Protein AF-A0A847LRR2-F1 (afdb_monomer)

Foldseek 3Di:
DDDDDDDDPDPDPPPPDDPDDPDDDDPDDQDDQFDLSNWDFDQVQLQCCLPPVDHTDTDPGGDDDDPDDDDPPHDDPVRSVVSDDAADQDPFDDLQNDEAQDWDATRHPPRGGIDGHDFYEPEAAEAEDDPDDDDDDGGDYPPNHDDDDDPCQAQPNDEAPDADPNHHHDPPRYAQQPPDDAQCNDDAPDWDAHRNDIHHHDHD

Radius of gyration: 39.05 Å; Cα contacts (8 Å, |Δi|>4): 286; chains: 1; bounding box: 90×27×111 Å

Mean predicted aligned error: 11.49 Å

pLDDT: mean 87.07, std 17.4, range [31.19, 98.44]

Structure (mmCIF, N/CA/C/O backbone):
data_AF-A0A847LRR2-F1
#
_entry.id   AF-A0A847LRR2-F1
#
loop_
_atom_site.group_PDB
_atom_site.id
_atom_site.type_symbol
_atom_site.label_atom_id
_atom_site.label_alt_id
_atom_site.label_comp_id
_atom_site.label_asym_id
_atom_site.label_entity_id
_atom_site.label_seq_id
_atom_site.pdbx_PDB_ins_code
_atom_site.Cartn_x
_atom_site.Cartn_y
_atom_site.Cartn_z
_atom_site.occupancy
_atom_site.B_iso_or_equiv
_atom_site.auth_seq_id
_atom_site.auth_comp_id
_atom_site.auth_asym_id
_atom_site.auth_atom_id
_atom_site.pdbx_PDB_model_num
ATOM 1 N N . MET A 1 1 ? 47.167 -0.078 47.749 1.00 37.38 1 MET A N 1
ATOM 2 C CA . MET A 1 1 ? 48.292 0.146 46.815 1.00 37.38 1 MET A CA 1
ATOM 3 C C . MET A 1 1 ? 47.972 -0.568 45.508 1.00 37.38 1 MET A C 1
ATOM 5 O O . MET A 1 1 ? 47.903 -1.779 45.555 1.00 37.38 1 MET A O 1
ATOM 9 N N . ARG A 1 2 ? 47.723 0.216 44.436 1.00 38.38 2 ARG A N 1
ATOM 10 C CA . ARG A 1 2 ? 47.983 -0.030 42.988 1.00 38.38 2 ARG A CA 1
ATOM 11 C C . ARG A 1 2 ? 47.498 -1.374 42.373 1.00 38.38 2 ARG A C 1
ATOM 13 O O . ARG A 1 2 ? 47.779 -2.417 42.918 1.00 38.38 2 ARG A O 1
ATOM 20 N N . LEU A 1 3 ? 46.866 -1.475 41.200 1.00 31.19 3 LEU A N 1
ATOM 21 C CA . LEU A 1 3 ? 46.586 -0.554 40.098 1.00 31.19 3 LEU A CA 1
ATOM 22 C C . LEU A 1 3 ? 45.519 -1.193 39.168 1.00 31.19 3 LEU A C 1
ATOM 24 O O . LEU A 1 3 ? 45.386 -2.408 39.101 1.00 31.19 3 LEU A O 1
ATOM 28 N N . ARG A 1 4 ? 44.810 -0.316 38.453 1.00 44.22 4 ARG A N 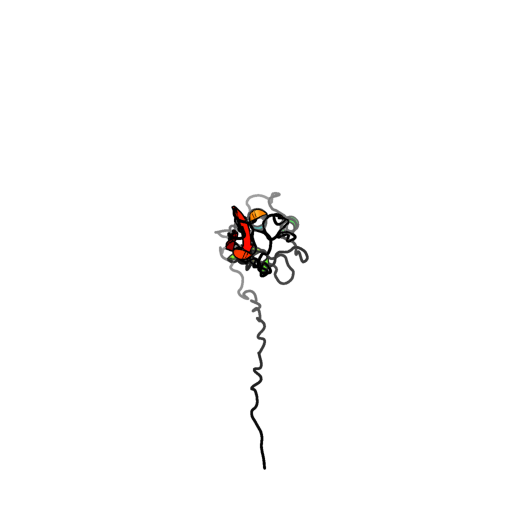1
ATOM 29 C CA . ARG A 1 4 ? 43.863 -0.480 37.330 1.00 44.22 4 ARG A CA 1
ATOM 30 C C . ARG A 1 4 ? 44.327 -1.450 36.222 1.00 44.22 4 ARG A C 1
ATOM 32 O O . ARG A 1 4 ? 45.530 -1.512 36.005 1.00 44.22 4 ARG A O 1
ATOM 39 N N . LEU A 1 5 ? 43.397 -2.052 35.453 1.00 35.97 5 LEU A N 1
ATOM 40 C CA . LEU A 1 5 ? 43.068 -1.712 34.039 1.00 35.97 5 LEU A CA 1
ATOM 41 C C . LEU A 1 5 ? 42.184 -2.808 33.383 1.00 35.97 5 LEU A C 1
ATOM 43 O O . LEU A 1 5 ? 42.668 -3.896 33.089 1.00 35.97 5 LEU A O 1
ATOM 47 N N . SER A 1 6 ? 40.916 -2.520 33.079 1.00 40.16 6 SER A N 1
ATOM 48 C CA . SER A 1 6 ? 40.144 -3.265 32.072 1.00 40.16 6 SER A CA 1
ATOM 49 C C . SER A 1 6 ? 39.721 -2.286 30.976 1.00 40.16 6 SER A C 1
ATOM 51 O O . SER A 1 6 ? 38.936 -1.368 31.196 1.00 40.16 6 SER A O 1
ATOM 53 N N . HIS A 1 7 ? 40.336 -2.431 29.804 1.00 42.94 7 HIS A N 1
ATOM 54 C CA . HIS A 1 7 ? 40.017 -1.669 28.599 1.00 42.94 7 HIS A CA 1
ATOM 55 C C . HIS A 1 7 ? 38.773 -2.270 27.926 1.00 42.94 7 HIS A C 1
ATOM 57 O O . HIS A 1 7 ? 38.771 -3.479 27.686 1.00 42.94 7 HIS A O 1
ATOM 63 N N . PRO A 1 8 ? 37.754 -1.485 27.537 1.00 43.16 8 PRO A N 1
ATOM 64 C CA . PRO A 1 8 ? 36.821 -1.927 26.515 1.00 43.16 8 PRO A CA 1
ATOM 65 C C . PRO A 1 8 ? 37.504 -1.789 25.149 1.00 43.16 8 PRO A C 1
ATOM 67 O O . PRO A 1 8 ? 37.947 -0.709 24.759 1.00 43.16 8 PRO A O 1
ATOM 70 N N . VAL A 1 9 ? 37.619 -2.908 24.436 1.00 40.84 9 VAL A N 1
ATOM 71 C CA . VAL A 1 9 ? 38.073 -2.962 23.044 1.00 40.84 9 VAL A CA 1
ATOM 72 C C . VAL A 1 9 ? 37.076 -2.174 22.192 1.00 40.84 9 VAL A C 1
ATOM 74 O O . VAL A 1 9 ? 35.948 -2.606 21.968 1.00 40.84 9 VAL A O 1
ATOM 77 N N . LEU A 1 10 ? 37.493 -0.987 21.753 1.00 35.09 10 LEU A N 1
ATOM 78 C CA . LEU A 1 10 ? 36.796 -0.170 20.768 1.00 35.09 10 LEU A CA 1
ATOM 79 C C . LEU A 1 10 ? 36.909 -0.878 19.412 1.00 35.09 10 LEU A C 1
ATOM 81 O O . LEU A 1 10 ? 37.958 -0.849 18.771 1.00 35.09 10 LEU A O 1
ATOM 85 N N . ALA A 1 11 ? 35.842 -1.565 19.005 1.00 38.03 11 ALA A N 1
ATOM 86 C CA . ALA A 1 11 ? 35.744 -2.189 17.694 1.00 38.03 11 ALA A CA 1
ATOM 87 C C . ALA A 1 11 ? 35.712 -1.097 16.611 1.00 38.03 11 ALA A C 1
ATOM 89 O O . ALA A 1 11 ? 34.710 -0.408 16.423 1.00 38.03 11 ALA A O 1
ATOM 90 N N . LEU A 1 12 ? 36.838 -0.927 15.919 1.00 33.69 12 LEU A N 1
ATOM 91 C CA . LEU A 1 12 ? 36.972 -0.085 14.736 1.00 33.69 12 LEU A CA 1
ATOM 92 C C . LEU A 1 12 ? 36.180 -0.723 13.584 1.00 33.69 12 LEU A C 1
ATOM 94 O O . LEU A 1 12 ? 36.654 -1.645 12.923 1.00 33.69 12 LEU A O 1
ATOM 98 N N . LEU A 1 13 ? 34.955 -0.243 13.365 1.00 35.78 13 LEU A N 1
ATOM 99 C CA . LEU A 1 13 ? 34.136 -0.588 12.206 1.00 35.78 13 LEU A CA 1
ATOM 100 C C . LEU A 1 13 ? 34.755 0.064 10.959 1.00 35.78 13 LEU A C 1
ATOM 102 O O . LEU A 1 13 ? 34.537 1.243 10.684 1.00 35.78 13 LEU A O 1
ATOM 106 N N . VAL A 1 14 ? 35.566 -0.695 10.221 1.00 38.97 14 VAL A N 1
ATOM 107 C CA . VAL A 1 14 ? 36.086 -0.283 8.912 1.00 38.97 14 VAL A CA 1
ATOM 108 C C . VAL A 1 14 ? 34.916 -0.252 7.930 1.00 38.97 14 VAL A C 1
ATOM 110 O O . VAL A 1 14 ? 34.409 -1.290 7.506 1.00 38.97 14 VAL A O 1
ATOM 113 N N . LEU A 1 15 ? 34.472 0.957 7.590 1.00 36.72 15 LEU A N 1
ATOM 114 C CA . LEU A 1 15 ? 33.490 1.217 6.544 1.00 36.72 15 LEU A CA 1
ATOM 115 C C . LEU A 1 15 ? 34.130 0.917 5.178 1.00 36.72 15 LEU A C 1
ATOM 117 O O . LEU A 1 15 ? 34.705 1.794 4.537 1.00 36.72 15 LEU A O 1
ATOM 121 N N . VAL A 1 16 ? 34.055 -0.340 4.740 1.00 45.84 16 VAL A N 1
ATOM 122 C CA . VAL A 1 16 ? 34.375 -0.729 3.362 1.00 45.84 16 VAL A CA 1
ATOM 123 C C . VAL A 1 16 ? 33.204 -0.287 2.484 1.00 45.84 16 VAL A C 1
ATOM 125 O O . VAL A 1 16 ? 32.216 -1.002 2.332 1.00 45.84 16 VAL A O 1
ATOM 128 N N . GLY A 1 17 ? 33.280 0.931 1.948 1.00 45.25 17 GLY A N 1
ATOM 129 C CA . GLY A 1 17 ? 32.378 1.360 0.880 1.00 45.25 17 GLY A CA 1
ATOM 130 C C . GLY A 1 17 ? 32.574 0.469 -0.356 1.00 45.25 17 GLY A C 1
ATOM 131 O O . GLY A 1 17 ? 33.713 0.083 -0.639 1.00 45.25 17 GLY A O 1
ATOM 132 N N . PRO A 1 18 ? 31.511 0.106 -1.095 1.00 47.38 18 PRO A N 1
ATOM 133 C CA . PRO A 1 18 ? 31.652 -0.710 -2.293 1.00 47.38 18 PRO A CA 1
ATOM 134 C C . PRO A 1 18 ? 32.442 0.075 -3.347 1.00 47.38 18 PRO A C 1
ATOM 136 O O . PRO A 1 18 ? 31.926 1.003 -3.964 1.00 47.38 18 PRO A O 1
ATOM 139 N N . MET A 1 19 ? 33.707 -0.296 -3.561 1.00 47.41 19 MET A N 1
ATOM 140 C CA . MET A 1 19 ? 34.427 0.085 -4.772 1.00 47.41 19 MET A CA 1
ATOM 141 C C . MET A 1 19 ? 33.756 -0.636 -5.938 1.00 47.41 19 MET A C 1
ATOM 143 O O . MET A 1 19 ? 33.996 -1.819 -6.165 1.00 47.41 19 MET A O 1
ATOM 147 N N . THR A 1 20 ? 32.871 0.052 -6.655 1.00 55.84 20 THR A N 1
ATOM 148 C CA . THR A 1 20 ? 32.363 -0.432 -7.940 1.00 55.84 20 THR A CA 1
ATOM 149 C C . THR A 1 20 ? 33.549 -0.575 -8.894 1.00 55.84 20 THR A C 1
ATOM 151 O O . THR A 1 20 ? 34.198 0.433 -9.186 1.00 55.84 20 THR A O 1
ATOM 154 N N . PRO A 1 21 ? 33.872 -1.786 -9.380 1.00 55.25 21 PRO A N 1
ATOM 155 C CA . PRO A 1 21 ? 34.909 -1.940 -10.384 1.00 55.25 21 PRO A CA 1
ATOM 156 C C . PRO A 1 21 ? 34.483 -1.192 -11.650 1.00 55.25 21 PRO A C 1
ATOM 158 O O . PRO A 1 21 ? 33.434 -1.465 -12.233 1.00 55.25 21 PRO A O 1
ATOM 161 N N . CYS A 1 22 ? 35.304 -0.231 -12.072 1.00 51.41 22 CYS A N 1
ATOM 162 C CA . CYS A 1 22 ? 35.238 0.312 -13.419 1.00 51.41 22 CYS A CA 1
ATOM 163 C C . CYS A 1 22 ? 35.732 -0.789 -14.364 1.00 51.41 22 CYS A C 1
ATOM 165 O O . CYS A 1 22 ? 36.931 -1.058 -14.435 1.00 51.41 22 CYS A O 1
ATOM 167 N N . PHE A 1 23 ? 34.818 -1.479 -15.044 1.00 57.19 23 PHE A N 1
ATOM 168 C CA . PHE A 1 23 ? 35.199 -2.362 -16.139 1.00 57.19 23 PHE A CA 1
ATOM 169 C C . PHE A 1 23 ? 35.570 -1.487 -17.334 1.00 57.19 23 PHE A C 1
ATOM 171 O O . PHE A 1 23 ? 34.700 -0.945 -18.014 1.00 57.19 23 PHE A O 1
ATOM 178 N N . ALA A 1 24 ? 36.872 -1.330 -17.571 1.00 61.31 24 ALA A N 1
ATOM 179 C CA . ALA A 1 24 ? 37.352 -0.819 -18.844 1.00 61.31 24 ALA A CA 1
ATOM 180 C C . ALA A 1 24 ? 36.866 -1.750 -19.968 1.00 61.31 24 ALA A C 1
ATOM 182 O O . ALA A 1 24 ? 36.836 -2.973 -19.804 1.00 61.31 24 ALA A O 1
ATOM 183 N N . GLY A 1 25 ? 36.462 -1.167 -21.099 1.00 72.69 25 GLY A N 1
ATOM 184 C CA . GLY A 1 25 ? 36.135 -1.941 -22.294 1.00 72.69 25 GLY A CA 1
ATOM 185 C C . GLY A 1 25 ? 37.325 -2.794 -22.744 1.00 72.69 25 GLY A C 1
ATOM 186 O O . GLY A 1 25 ? 38.474 -2.503 -22.410 1.00 72.69 25 GLY A O 1
ATOM 187 N N . SER A 1 26 ? 37.047 -3.856 -23.502 1.00 79.88 26 SER A N 1
ATOM 188 C CA . SER A 1 26 ? 38.106 -4.668 -24.104 1.00 79.88 26 SER A CA 1
ATOM 189 C C . SER A 1 26 ? 39.034 -3.792 -24.955 1.00 79.88 26 SER A C 1
ATOM 191 O O . SER A 1 26 ? 38.558 -2.962 -25.728 1.00 79.88 26 SER A O 1
ATOM 193 N N . LEU A 1 27 ? 40.347 -3.987 -24.803 1.00 82.69 27 LEU A N 1
ATOM 194 C CA . LEU A 1 27 ? 41.365 -3.389 -25.674 1.00 82.69 27 LEU A CA 1
ATOM 195 C C . LEU A 1 27 ? 41.600 -4.219 -26.945 1.00 82.69 27 LEU A C 1
ATOM 197 O O . LEU A 1 27 ? 42.390 -3.817 -27.796 1.00 82.69 27 LEU A O 1
ATOM 201 N N . GLU A 1 28 ? 40.940 -5.375 -27.068 1.00 84.69 28 GLU A N 1
ATOM 202 C CA . GLU A 1 28 ? 41.039 -6.210 -28.259 1.00 84.69 28 GLU A CA 1
ATOM 203 C C . GLU A 1 28 ? 40.447 -5.488 -29.467 1.00 84.69 28 GLU A C 1
ATOM 205 O O . GLU A 1 28 ? 39.421 -4.804 -29.377 1.00 84.69 28 GLU A O 1
ATOM 210 N N . ALA A 1 29 ? 41.088 -5.672 -30.622 1.00 80.69 29 ALA A N 1
ATOM 211 C CA . ALA A 1 29 ? 40.566 -5.150 -31.873 1.00 80.69 29 ALA A CA 1
ATOM 212 C C . ALA A 1 29 ? 39.154 -5.718 -32.121 1.00 80.69 29 ALA A C 1
ATOM 214 O O . ALA A 1 29 ? 38.929 -6.919 -31.927 1.00 80.69 29 ALA A O 1
ATOM 215 N N . PRO A 1 30 ? 38.192 -4.893 -32.576 1.00 80.06 30 PRO A N 1
ATOM 216 C CA . PRO A 1 30 ? 36.881 -5.390 -32.958 1.00 80.06 30 PRO A CA 1
ATOM 217 C C . PRO A 1 30 ? 37.004 -6.498 -34.005 1.00 80.06 30 PRO A C 1
ATOM 219 O O . PRO A 1 30 ? 37.885 -6.470 -34.866 1.00 80.06 30 PRO A O 1
ATOM 222 N N . ALA A 1 31 ? 36.090 -7.466 -33.960 1.00 83.88 31 ALA A N 1
ATOM 223 C CA . ALA A 1 31 ? 36.059 -8.509 -34.971 1.00 83.88 31 ALA A CA 1
ATOM 224 C C . ALA A 1 31 ? 35.896 -7.910 -36.379 1.00 83.88 31 ALA A C 1
ATOM 226 O O . ALA A 1 31 ? 35.233 -6.886 -36.566 1.00 83.88 31 ALA A O 1
ATOM 227 N N . GLY A 1 32 ? 36.474 -8.573 -37.383 1.00 83.62 32 GLY A N 1
ATOM 228 C CA . GLY A 1 32 ? 36.386 -8.123 -38.772 1.00 83.62 32 GLY A CA 1
ATOM 229 C C . GLY A 1 32 ? 34.934 -7.951 -39.258 1.00 83.62 32 GLY A C 1
ATOM 230 O O . GLY A 1 32 ? 34.013 -8.563 -38.705 1.00 83.62 32 GLY A O 1
ATOM 231 N N . PRO A 1 33 ? 34.699 -7.151 -40.311 1.00 77.94 33 PRO A N 1
ATOM 232 C CA . PRO A 1 33 ? 33.356 -6.769 -40.774 1.00 77.94 33 PRO A CA 1
ATOM 233 C C . PRO A 1 33 ? 32.485 -7.949 -41.240 1.00 77.94 33 PRO A C 1
ATOM 235 O O . PRO A 1 33 ? 31.256 -7.864 -41.249 1.00 77.94 33 PRO A O 1
ATOM 238 N N . THR A 1 34 ? 33.102 -9.076 -41.594 1.00 82.06 34 THR A N 1
ATOM 239 C CA . THR A 1 34 ? 32.412 -10.308 -41.999 1.00 82.06 34 THR A CA 1
ATOM 240 C C . THR A 1 34 ? 31.979 -11.179 -40.818 1.00 82.06 34 THR A C 1
ATOM 242 O O . THR A 1 34 ? 31.150 -12.069 -40.991 1.00 82.06 34 THR A O 1
ATOM 245 N N . SER A 1 35 ? 32.491 -10.919 -39.612 1.00 84.50 35 SER A N 1
ATOM 246 C CA . SER A 1 35 ? 32.156 -11.698 -38.421 1.00 84.50 35 SER A CA 1
ATOM 247 C C . SER A 1 35 ? 30.768 -11.330 -37.878 1.00 84.50 35 SER A C 1
ATOM 249 O O . SER A 1 35 ? 30.453 -10.142 -37.774 1.00 84.50 35 SER A O 1
ATOM 251 N N . PRO A 1 36 ? 29.939 -12.295 -37.440 1.00 83.00 36 PRO A N 1
ATOM 252 C CA . PRO A 1 36 ? 28.730 -12.010 -36.662 1.00 83.00 36 PRO A CA 1
ATOM 253 C C . PRO A 1 36 ? 29.033 -11.340 -35.313 1.00 83.00 36 PRO A C 1
ATOM 255 O O . PRO A 1 36 ? 28.195 -10.636 -34.761 1.00 83.00 36 PRO A O 1
ATOM 258 N N . THR A 1 37 ? 30.245 -11.507 -34.774 1.00 83.44 37 THR A N 1
ATOM 259 C CA . THR A 1 37 ? 30.636 -10.896 -33.492 1.00 83.44 37 THR A CA 1
ATOM 260 C C . THR A 1 37 ? 30.896 -9.392 -33.587 1.00 83.44 37 THR A C 1
ATOM 262 O O . THR A 1 37 ? 30.873 -8.720 -32.560 1.00 83.44 37 THR A O 1
ATOM 265 N N . SER A 1 38 ? 31.060 -8.838 -34.795 1.00 84.94 38 SER A N 1
ATOM 266 C CA . SER A 1 38 ? 31.086 -7.385 -35.028 1.00 84.94 38 SER A CA 1
ATOM 267 C C . SER A 1 38 ? 29.692 -6.794 -35.268 1.00 84.94 38 SER A C 1
ATOM 269 O O . SER A 1 38 ? 29.554 -5.642 -35.677 1.00 84.94 38 SER A O 1
ATOM 271 N N . ALA A 1 39 ? 28.631 -7.577 -35.051 1.00 87.88 39 ALA A N 1
ATOM 272 C CA . ALA A 1 39 ? 27.263 -7.098 -35.136 1.00 87.88 39 ALA A CA 1
ATOM 273 C C . ALA A 1 39 ? 26.879 -6.242 -33.918 1.00 87.88 39 ALA A C 1
ATOM 275 O O . ALA A 1 39 ? 27.066 -6.629 -32.757 1.00 87.88 39 ALA A O 1
ATOM 276 N N . MET A 1 40 ? 26.253 -5.102 -34.200 1.00 87.56 40 MET A N 1
ATOM 277 C CA . MET A 1 40 ? 25.641 -4.211 -33.217 1.00 87.56 40 MET A CA 1
ATOM 278 C C . MET A 1 40 ? 24.120 -4.206 -33.386 1.00 87.56 40 MET A C 1
ATOM 280 O O . MET A 1 40 ? 23.609 -4.589 -34.440 1.00 87.56 40 MET A O 1
ATOM 284 N N . PHE A 1 41 ? 23.410 -3.792 -32.336 1.00 91.19 41 PHE A N 1
ATOM 285 C CA . PHE A 1 41 ? 21.990 -3.461 -32.440 1.00 91.19 41 PHE A CA 1
ATOM 286 C C . PHE A 1 41 ? 21.805 -2.188 -33.270 1.00 91.19 41 PHE A C 1
ATOM 288 O O . PHE A 1 41 ? 22.703 -1.343 -33.332 1.00 91.19 41 PHE A O 1
ATOM 295 N N . ARG A 1 42 ? 20.650 -2.067 -33.918 1.00 90.75 42 ARG A N 1
ATOM 296 C CA . ARG A 1 42 ? 20.241 -0.895 -34.695 1.00 90.75 42 ARG A CA 1
ATOM 297 C C . ARG A 1 42 ? 19.573 0.137 -33.789 1.00 90.75 42 ARG A C 1
ATOM 299 O O . ARG A 1 42 ? 19.186 -0.162 -32.666 1.00 90.75 42 ARG A O 1
ATOM 306 N N . LEU A 1 43 ? 19.405 1.354 -34.300 1.00 91.94 43 LEU A N 1
ATOM 307 C CA . LEU A 1 43 ? 18.651 2.397 -33.600 1.00 91.94 43 LEU A CA 1
ATOM 308 C C . LEU A 1 43 ? 17.190 1.989 -33.358 1.00 91.94 43 LEU A C 1
ATOM 310 O O . LEU A 1 43 ? 16.670 2.225 -32.273 1.00 91.94 43 LEU A O 1
ATOM 314 N N . GLU A 1 44 ? 16.581 1.279 -34.309 1.00 91.19 44 GLU A N 1
ATOM 315 C CA . GLU A 1 44 ? 15.237 0.710 -34.145 1.00 91.19 44 GLU A CA 1
ATOM 316 C C . GLU A 1 44 ? 15.141 -0.247 -32.966 1.00 91.19 44 GLU A C 1
ATOM 318 O O . GLU A 1 44 ? 14.260 -0.113 -32.131 1.00 91.19 44 GLU A O 1
ATOM 323 N N . ASP A 1 45 ? 16.105 -1.165 -32.853 1.00 93.56 45 ASP A N 1
ATOM 324 C CA . ASP A 1 45 ? 16.150 -2.137 -31.764 1.00 93.56 45 ASP A CA 1
ATOM 325 C C . ASP A 1 45 ? 16.176 -1.436 -30.394 1.00 93.56 45 ASP A C 1
ATOM 327 O O . ASP A 1 45 ? 15.597 -1.922 -29.422 1.00 93.56 45 ASP A O 1
ATOM 331 N N . LEU A 1 46 ? 16.868 -0.293 -30.302 1.00 94.12 46 LEU A N 1
ATOM 332 C CA . LEU A 1 46 ? 16.931 0.515 -29.084 1.00 94.12 46 LEU A CA 1
ATOM 333 C C . LEU A 1 46 ? 15.614 1.250 -28.827 1.00 94.12 46 LEU A C 1
ATOM 335 O O . LEU A 1 46 ? 15.146 1.270 -27.688 1.00 94.12 46 LEU A O 1
ATOM 339 N N . TYR A 1 47 ? 15.017 1.832 -29.866 1.00 94.44 47 TYR A N 1
ATOM 340 C CA . TYR A 1 47 ? 13.721 2.494 -29.773 1.00 94.44 47 TYR A CA 1
ATOM 341 C C . TYR A 1 47 ? 12.629 1.510 -29.329 1.00 94.44 47 TYR A C 1
ATOM 343 O O . TYR A 1 47 ? 11.948 1.747 -28.329 1.00 94.44 47 TYR A O 1
ATOM 351 N N . ASP A 1 48 ? 12.532 0.355 -29.985 1.00 94.88 48 ASP A N 1
ATOM 352 C CA . ASP A 1 48 ? 11.584 -0.709 -29.660 1.00 94.88 48 ASP A CA 1
ATOM 353 C C . ASP A 1 48 ? 11.784 -1.237 -28.244 1.00 94.88 48 ASP A C 1
ATOM 355 O O . ASP A 1 48 ? 10.810 -1.466 -27.517 1.00 94.88 48 ASP A O 1
ATOM 359 N N . ARG A 1 49 ? 13.041 -1.372 -27.807 1.00 95.56 49 ARG A N 1
ATOM 360 C CA . ARG A 1 49 ? 13.356 -1.763 -26.434 1.00 95.56 49 ARG A CA 1
ATOM 361 C C . ARG A 1 49 ? 12.836 -0.754 -25.414 1.00 95.56 49 ARG A C 1
ATOM 363 O O . ARG A 1 49 ? 12.360 -1.176 -24.363 1.00 95.56 49 ARG A O 1
ATOM 370 N N . LEU A 1 50 ? 12.919 0.544 -25.698 1.00 95.31 50 LEU A N 1
ATOM 371 C CA . LEU A 1 50 ? 12.447 1.601 -24.797 1.00 95.31 50 LEU A CA 1
ATOM 372 C C . LEU A 1 50 ? 10.920 1.747 -24.803 1.00 95.31 50 LEU A C 1
ATOM 374 O O . LEU A 1 50 ? 10.337 2.015 -23.756 1.00 95.31 50 LEU A O 1
ATOM 378 N N . VAL A 1 51 ? 10.269 1.561 -25.953 1.00 94.62 51 VAL A N 1
ATOM 379 C CA . VAL A 1 51 ? 8.820 1.781 -26.102 1.00 94.62 51 VAL A CA 1
ATOM 380 C C . VAL A 1 51 ? 8.000 0.543 -25.748 1.00 94.62 51 VAL A C 1
ATOM 382 O O . VAL A 1 51 ? 6.966 0.657 -25.093 1.00 94.62 51 VAL A O 1
ATOM 385 N N . THR A 1 52 ? 8.439 -0.640 -26.176 1.00 95.00 52 THR A N 1
ATOM 386 C CA . THR A 1 52 ? 7.662 -1.888 -26.057 1.00 95.00 52 THR A CA 1
ATOM 387 C C . THR A 1 52 ? 8.355 -2.958 -25.220 1.00 95.00 52 THR A C 1
ATOM 389 O O . THR A 1 52 ? 7.746 -3.971 -24.882 1.00 95.00 52 THR A O 1
ATOM 392 N N . GLY A 1 53 ? 9.633 -2.765 -24.883 1.00 93.75 53 GLY A N 1
ATOM 393 C CA . GLY A 1 53 ? 10.442 -3.781 -24.213 1.00 93.75 53 GLY A CA 1
ATOM 394 C C . GLY A 1 53 ? 10.959 -4.879 -25.146 1.00 93.75 53 GLY A C 1
ATOM 395 O O . GLY A 1 53 ? 11.684 -5.762 -24.678 1.00 93.75 53 GLY A O 1
ATOM 396 N N . THR A 1 54 ? 10.643 -4.830 -26.445 1.00 95.75 54 THR A N 1
ATOM 397 C CA . THR A 1 54 ? 11.085 -5.828 -27.428 1.00 95.75 54 THR A CA 1
ATOM 398 C C . THR A 1 54 ? 12.608 -5.886 -27.482 1.00 95.75 54 THR A C 1
ATOM 400 O O . THR A 1 54 ? 13.295 -4.867 -27.521 1.00 95.75 54 THR A O 1
ATOM 403 N N . THR A 1 55 ? 13.161 -7.096 -27.423 1.00 93.31 55 THR A N 1
ATOM 404 C CA . THR A 1 55 ? 14.606 -7.294 -27.550 1.00 93.31 55 THR A CA 1
ATOM 405 C C . THR A 1 55 ? 14.987 -7.228 -29.022 1.00 93.31 55 THR A C 1
ATOM 407 O O . THR A 1 55 ? 14.444 -7.978 -29.832 1.00 93.31 55 THR A O 1
ATOM 410 N N . GLY A 1 56 ? 15.952 -6.374 -29.348 1.00 90.25 56 GLY A N 1
ATOM 411 C CA . GLY A 1 56 ? 16.484 -6.279 -30.698 1.00 90.25 56 GLY A CA 1
ATOM 412 C C . GLY A 1 56 ? 17.212 -7.530 -31.179 1.00 90.25 56 GLY A C 1
ATOM 413 O O . GLY A 1 56 ? 17.596 -8.399 -30.391 1.00 90.25 56 GL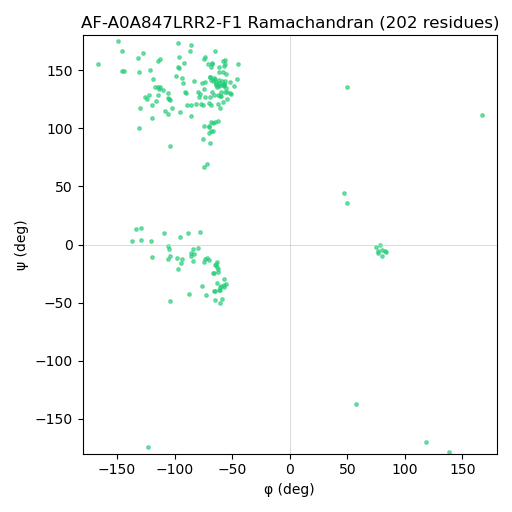Y A O 1
ATOM 414 N N . SER A 1 57 ? 17.473 -7.592 -32.482 1.00 90.94 57 SER A N 1
ATOM 415 C CA . SER A 1 57 ? 18.239 -8.677 -33.103 1.00 90.94 57 SER A CA 1
ATOM 416 C C . SER A 1 57 ? 19.443 -8.147 -33.870 1.00 90.94 57 SER A C 1
ATOM 418 O O . SER A 1 57 ? 19.336 -7.336 -34.786 1.00 90.94 57 SER A O 1
ATOM 420 N N . LYS A 1 58 ? 20.623 -8.663 -33.526 1.00 90.12 58 LYS A N 1
ATOM 421 C CA . LYS A 1 58 ? 21.859 -8.375 -34.258 1.00 90.12 58 LYS A CA 1
ATOM 422 C C . LYS A 1 58 ? 21.847 -9.050 -35.631 1.00 90.12 58 LYS A C 1
ATOM 424 O O . LYS A 1 58 ? 21.223 -10.095 -35.810 1.00 90.12 58 LYS A O 1
ATOM 429 N N . ARG A 1 59 ? 22.605 -8.502 -36.590 1.00 86.50 59 ARG A N 1
ATOM 430 C CA . ARG A 1 59 ? 22.867 -9.212 -37.856 1.00 86.50 59 ARG A CA 1
ATOM 431 C C . ARG A 1 59 ? 23.521 -10.571 -37.573 1.00 86.50 59 ARG A C 1
ATOM 433 O O . ARG A 1 59 ? 24.416 -10.665 -36.737 1.00 86.50 59 ARG A O 1
ATOM 440 N N . SER A 1 60 ? 23.093 -11.602 -38.291 1.00 83.44 60 SER A N 1
ATOM 441 C CA . SER A 1 60 ? 23.604 -12.973 -38.154 1.00 83.44 60 SER A CA 1
ATOM 442 C C . SER A 1 60 ? 24.724 -13.318 -39.145 1.00 83.44 60 SER A C 1
ATOM 444 O O . SER A 1 60 ? 25.431 -14.298 -38.936 1.00 83.44 60 SER A O 1
ATOM 446 N N . GLY A 1 61 ? 24.903 -12.521 -40.206 1.00 82.44 61 GLY A N 1
ATOM 447 C CA . GLY A 1 61 ? 25.897 -12.737 -41.265 1.00 82.44 61 GLY A CA 1
ATOM 448 C C . GLY A 1 61 ? 26.849 -11.557 -41.459 1.00 82.44 61 GLY A C 1
ATOM 449 O O . GLY A 1 61 ? 26.816 -10.591 -40.692 1.00 82.44 61 GLY A O 1
ATOM 450 N N . ALA A 1 62 ? 27.695 -11.638 -42.490 1.00 82.06 62 ALA A N 1
ATOM 451 C CA . ALA A 1 62 ? 28.617 -10.570 -42.874 1.00 82.06 62 ALA A CA 1
ATOM 452 C C . ALA A 1 62 ? 27.883 -9.250 -43.153 1.00 82.06 62 ALA A C 1
ATOM 454 O O . ALA A 1 62 ? 26.699 -9.242 -43.496 1.00 82.06 62 ALA A O 1
ATOM 455 N N . PHE A 1 63 ? 28.589 -8.127 -43.009 1.00 79.88 63 PHE A N 1
ATOM 456 C CA . PHE A 1 63 ? 28.094 -6.862 -43.540 1.00 79.88 63 PHE A CA 1
ATOM 457 C C . PHE A 1 63 ? 27.779 -7.018 -45.036 1.00 79.88 63 PHE A C 1
ATOM 459 O O . PHE A 1 63 ? 28.633 -7.453 -45.806 1.00 79.88 63 PHE A O 1
ATOM 466 N N . ALA A 1 64 ? 26.548 -6.689 -45.420 1.00 77.19 64 ALA A N 1
ATOM 467 C CA . ALA A 1 64 ? 26.097 -6.680 -46.803 1.00 77.19 64 ALA A CA 1
ATOM 468 C C . ALA A 1 64 ? 25.778 -5.238 -47.186 1.00 77.19 64 ALA A C 1
ATOM 470 O O . ALA A 1 64 ? 25.045 -4.558 -46.461 1.00 77.19 64 ALA A O 1
ATOM 471 N N . GLU A 1 65 ? 26.331 -4.775 -48.306 1.00 78.50 65 GLU A N 1
ATOM 472 C CA . GLU A 1 65 ? 25.992 -3.454 -48.822 1.00 78.50 65 GLU A CA 1
ATOM 473 C C . GLU A 1 65 ? 24.503 -3.404 -49.201 1.00 78.50 65 GLU A C 1
ATOM 475 O O . GLU A 1 65 ? 23.985 -4.353 -49.804 1.00 78.50 65 GLU A O 1
ATOM 480 N N . PRO A 1 66 ? 23.783 -2.329 -48.837 1.00 75.94 66 PRO A N 1
ATOM 481 C CA . PRO A 1 66 ? 22.394 -2.166 -49.238 1.00 75.94 66 PRO A CA 1
ATOM 482 C C . PRO A 1 66 ? 22.261 -2.143 -50.767 1.00 75.94 66 PRO A C 1
ATOM 484 O O . PRO A 1 66 ? 22.897 -1.337 -51.437 1.00 75.94 66 PRO A O 1
ATOM 487 N N . ALA A 1 67 ? 21.382 -2.985 -51.318 1.00 82.00 67 ALA A N 1
ATOM 488 C CA . ALA A 1 67 ? 21.074 -2.988 -52.754 1.00 82.00 67 ALA A CA 1
ATOM 489 C C . ALA A 1 67 ? 20.216 -1.784 -53.197 1.00 82.00 67 ALA A C 1
ATOM 491 O O . ALA A 1 67 ? 20.058 -1.542 -54.391 1.00 82.00 67 ALA A O 1
ATOM 492 N N . ASN A 1 68 ? 19.653 -1.043 -52.238 1.00 78.94 68 ASN A N 1
ATOM 493 C CA . ASN A 1 68 ? 18.814 0.128 -52.464 1.00 78.94 68 ASN A CA 1
ATOM 494 C C . ASN A 1 68 ? 19.418 1.353 -51.774 1.00 78.94 68 ASN A C 1
ATOM 496 O O . ASN A 1 68 ? 20.049 1.232 -50.722 1.00 78.94 68 ASN A O 1
ATOM 500 N N . ALA A 1 69 ? 19.166 2.532 -52.346 1.00 76.50 69 ALA A N 1
ATOM 501 C CA . ALA A 1 69 ? 19.487 3.801 -51.704 1.00 76.50 69 ALA A CA 1
ATOM 502 C C . ALA A 1 69 ? 18.791 3.918 -50.327 1.00 76.50 69 ALA A C 1
ATOM 504 O O . ALA A 1 69 ? 17.738 3.303 -50.122 1.00 76.50 69 ALA A O 1
ATOM 505 N N . PRO A 1 70 ? 19.342 4.703 -49.383 1.00 70.31 70 PRO A N 1
ATOM 506 C CA . PRO A 1 70 ? 18.735 4.888 -48.069 1.00 70.31 70 PRO A CA 1
ATOM 507 C C . PRO A 1 70 ? 17.311 5.450 -48.193 1.00 70.31 70 PRO A C 1
ATOM 509 O O . PRO A 1 70 ? 17.111 6.510 -48.783 1.00 70.31 70 PRO A O 1
ATOM 512 N N . GLY A 1 71 ? 16.323 4.747 -47.636 1.00 69.88 71 GLY A N 1
ATOM 513 C CA . GLY A 1 71 ? 14.993 5.307 -47.381 1.00 69.88 71 GLY A CA 1
ATOM 514 C C . GLY A 1 71 ? 14.948 6.042 -46.035 1.00 69.88 71 GLY A C 1
ATOM 515 O O . GLY A 1 71 ? 15.885 5.947 -45.241 1.00 69.88 71 GLY A O 1
ATOM 516 N N . SER A 1 72 ? 13.846 6.743 -45.741 1.00 64.94 72 SER A N 1
ATOM 517 C CA . SER A 1 72 ? 13.565 7.299 -44.403 1.00 64.94 72 SER A CA 1
ATOM 518 C C . SER A 1 72 ? 13.210 6.176 -43.429 1.00 64.94 72 SER A C 1
ATOM 520 O O . SER A 1 72 ? 12.047 5.984 -43.092 1.00 64.94 72 SER A O 1
ATOM 522 N N . THR A 1 73 ? 14.185 5.346 -43.072 1.00 68.94 73 THR A N 1
ATOM 523 C CA . THR A 1 73 ? 13.889 4.023 -42.505 1.00 68.94 73 THR A CA 1
ATOM 524 C C . THR A 1 73 ? 14.127 3.877 -41.012 1.00 68.94 73 THR A C 1
ATOM 526 O O . THR A 1 73 ? 13.854 2.794 -40.517 1.00 68.94 73 THR A O 1
ATOM 529 N N . TRP A 1 74 ? 14.606 4.892 -40.283 1.00 79.00 74 TRP A N 1
ATOM 530 C CA . TRP A 1 74 ? 15.001 4.688 -38.882 1.00 79.00 74 TRP A CA 1
ATOM 531 C C . TRP A 1 74 ? 14.744 5.885 -37.984 1.00 79.00 74 TRP A C 1
ATOM 533 O O . TRP A 1 74 ? 14.872 7.032 -38.418 1.00 79.00 74 TRP A O 1
ATOM 543 N N . HIS A 1 75 ? 14.474 5.583 -36.714 1.00 89.38 75 HIS A N 1
ATOM 544 C CA . HIS A 1 75 ? 14.407 6.588 -35.671 1.00 89.38 75 HIS A CA 1
ATOM 545 C C . HIS A 1 75 ? 15.738 7.317 -35.481 1.00 89.38 75 HIS A C 1
ATOM 547 O O . HIS A 1 75 ? 16.819 6.714 -35.499 1.00 89.38 75 HIS A O 1
ATOM 553 N N . THR A 1 76 ? 15.657 8.631 -35.291 1.00 91.88 76 THR A N 1
ATOM 554 C CA . THR A 1 76 ? 16.828 9.461 -34.998 1.00 91.88 76 THR A CA 1
ATOM 555 C C . THR A 1 76 ? 17.305 9.242 -33.562 1.00 91.88 76 THR A C 1
ATOM 557 O O . THR A 1 76 ? 16.565 8.764 -32.700 1.00 91.88 76 THR A O 1
ATOM 560 N N . ILE A 1 77 ? 18.552 9.622 -33.272 1.00 93.19 77 ILE A N 1
ATOM 561 C CA . ILE A 1 77 ? 19.065 9.597 -31.893 1.00 93.19 77 ILE A CA 1
ATOM 562 C C . ILE A 1 77 ? 18.217 10.500 -30.987 1.00 93.19 77 ILE A C 1
ATOM 564 O O . ILE A 1 77 ? 17.958 10.127 -29.846 1.00 93.19 77 ILE A O 1
ATOM 568 N N . ASP A 1 78 ? 17.732 11.634 -31.497 1.00 94.81 78 ASP A N 1
ATOM 569 C CA . ASP A 1 78 ? 16.867 12.542 -30.739 1.00 94.81 78 ASP A CA 1
ATOM 570 C C . ASP A 1 78 ? 15.521 11.889 -30.396 1.00 94.81 78 ASP A C 1
ATOM 572 O O . ASP A 1 78 ? 15.040 12.008 -29.270 1.00 94.81 78 ASP A O 1
ATOM 576 N N . GLU A 1 79 ? 14.936 11.128 -31.325 1.00 94.44 79 GLU A N 1
ATOM 577 C CA . GLU A 1 79 ? 13.704 10.369 -31.079 1.00 94.44 79 GLU A CA 1
ATOM 578 C C . GLU A 1 79 ? 13.912 9.255 -30.047 1.00 94.44 79 GLU A C 1
ATOM 580 O O . GLU A 1 79 ? 13.067 9.065 -29.171 1.00 94.44 79 GLU A O 1
ATOM 585 N N . ILE A 1 80 ? 15.049 8.556 -30.10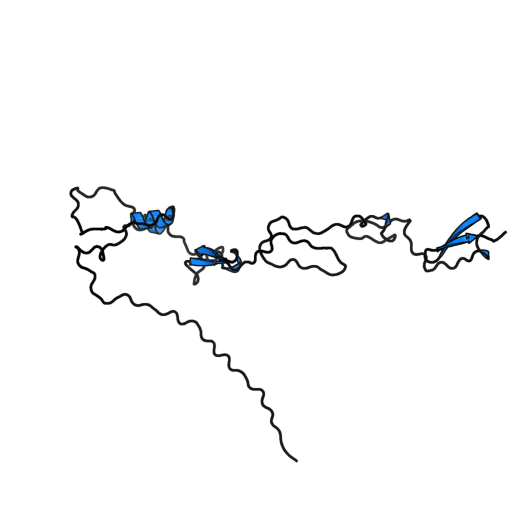1 1.00 95.12 80 ILE A N 1
ATOM 586 C CA . ILE A 1 80 ? 15.420 7.534 -29.111 1.00 95.12 80 ILE A CA 1
ATOM 587 C C . ILE A 1 80 ? 15.619 8.166 -27.734 1.00 95.12 80 ILE A C 1
ATOM 589 O O . ILE A 1 80 ? 15.069 7.682 -26.743 1.00 95.12 80 ILE A O 1
ATOM 593 N N . MET A 1 81 ? 16.370 9.266 -27.657 1.00 95.88 81 MET A N 1
ATOM 594 C CA . MET A 1 81 ? 16.595 9.986 -26.406 1.00 95.88 81 MET A CA 1
ATOM 595 C C . MET A 1 81 ? 15.298 10.555 -25.835 1.00 95.88 81 MET A C 1
ATOM 597 O O . MET A 1 81 ? 15.120 10.538 -24.622 1.00 95.88 81 MET A O 1
ATOM 601 N N . GLY A 1 82 ? 14.356 10.966 -26.685 1.00 96.12 82 GLY A N 1
ATOM 602 C CA . GLY A 1 82 ? 13.015 11.372 -26.270 1.00 96.12 82 GLY A CA 1
AT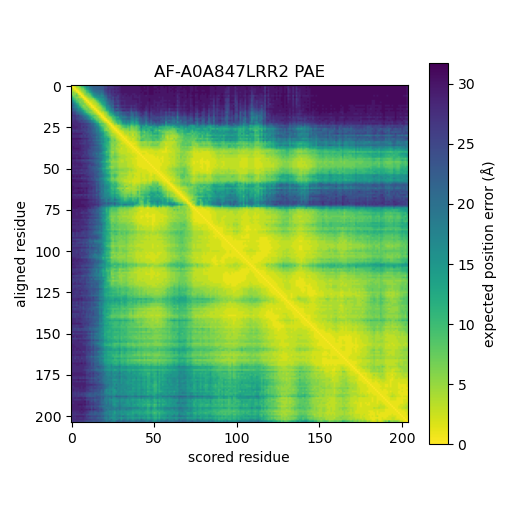OM 603 C C . GLY A 1 82 ? 12.172 10.246 -25.653 1.00 96.12 82 GLY A C 1
ATOM 604 O O . GLY A 1 82 ? 11.183 10.537 -24.981 1.00 96.12 82 GLY A O 1
ATOM 605 N N . LYS A 1 83 ? 12.532 8.970 -25.857 1.00 96.25 83 LYS A N 1
ATOM 606 C CA . LYS A 1 83 ? 11.892 7.810 -25.204 1.00 96.25 83 LYS A CA 1
ATOM 607 C C . LYS A 1 83 ? 12.630 7.316 -23.970 1.00 96.25 83 LYS A C 1
ATOM 609 O O . LYS A 1 83 ? 12.023 6.628 -23.150 1.00 96.25 83 LYS A O 1
ATOM 614 N N . ALA A 1 84 ? 13.917 7.624 -23.836 1.00 94.62 84 ALA A N 1
ATOM 615 C CA . ALA A 1 84 ? 14.663 7.266 -22.644 1.00 94.62 84 ALA A CA 1
ATOM 616 C C . ALA A 1 84 ? 14.022 7.949 -21.423 1.00 94.62 84 ALA A C 1
ATOM 618 O O . ALA A 1 84 ? 13.645 9.121 -21.501 1.00 94.62 84 ALA A O 1
ATOM 619 N N . PRO A 1 85 ? 13.873 7.241 -20.292 1.00 94.25 85 PRO A N 1
ATOM 620 C CA . PRO A 1 85 ? 13.331 7.877 -19.107 1.00 94.25 85 PRO A CA 1
ATOM 621 C C . PRO A 1 85 ? 14.247 9.032 -18.672 1.00 94.25 85 PRO A C 1
ATOM 623 O O . PRO A 1 85 ? 15.460 9.001 -18.899 1.00 94.25 85 PRO A O 1
ATOM 626 N N . ALA A 1 86 ? 13.674 10.030 -18.001 1.00 94.38 86 ALA A N 1
ATOM 627 C CA . ALA A 1 86 ? 14.422 11.116 -17.375 1.00 94.38 86 ALA A CA 1
ATOM 628 C C . ALA A 1 86 ? 14.645 10.836 -15.883 1.00 94.38 86 ALA A C 1
ATOM 630 O O . ALA A 1 86 ? 13.847 10.144 -15.248 1.00 94.38 86 ALA A O 1
ATOM 631 N N . ALA A 1 87 ? 15.721 11.391 -15.321 1.00 95.62 87 ALA A N 1
ATOM 632 C CA . ALA A 1 87 ? 15.931 11.370 -13.879 1.00 95.62 87 ALA A CA 1
ATOM 633 C C . ALA A 1 87 ? 14.803 12.120 -13.158 1.00 95.62 87 ALA A C 1
ATOM 635 O O . ALA A 1 87 ? 14.417 13.212 -13.568 1.00 95.62 87 ALA A O 1
ATOM 636 N N . ASP A 1 88 ? 14.317 11.543 -12.065 1.00 96.88 88 ASP A N 1
ATOM 637 C CA . ASP A 1 88 ? 13.289 12.128 -11.211 1.00 96.88 88 ASP A CA 1
ATOM 638 C C . ASP A 1 88 ? 13.749 12.055 -9.753 1.00 96.88 88 ASP A C 1
ATOM 640 O O . ASP A 1 88 ? 13.699 11.008 -9.104 1.00 96.88 88 ASP A O 1
ATOM 644 N N . SER A 1 89 ? 14.253 13.180 -9.245 1.00 94.75 89 SER A N 1
ATOM 645 C CA . SER A 1 89 ? 14.719 13.317 -7.862 1.00 94.75 89 SER A CA 1
ATOM 646 C C . SER A 1 89 ? 13.600 13.610 -6.865 1.00 94.75 89 SER A C 1
ATOM 648 O O . SER A 1 89 ? 13.866 13.623 -5.665 1.00 94.75 89 SER A O 1
ATOM 650 N N . VAL A 1 90 ? 12.381 13.875 -7.340 1.00 95.19 90 VAL A N 1
ATOM 651 C CA . VAL A 1 90 ? 11.255 14.296 -6.500 1.00 95.19 90 VAL A CA 1
ATOM 652 C C . VAL A 1 90 ? 10.284 13.140 -6.296 1.00 95.19 90 VAL A C 1
ATOM 654 O O . VAL A 1 90 ? 9.928 12.847 -5.160 1.00 95.19 90 VAL A O 1
ATOM 657 N N . ASN A 1 91 ? 9.895 12.459 -7.376 1.00 96.25 91 ASN A N 1
ATOM 658 C CA . ASN A 1 91 ? 8.891 11.390 -7.360 1.00 96.25 91 ASN A CA 1
ATOM 659 C C . ASN A 1 91 ? 9.433 10.041 -7.851 1.00 96.25 91 ASN A C 1
ATOM 661 O O . ASN A 1 91 ? 8.679 9.070 -7.935 1.00 96.25 91 ASN A O 1
ATOM 665 N N . GLY A 1 92 ? 10.726 9.948 -8.175 1.00 96.19 92 GLY A N 1
ATOM 666 C CA . GLY A 1 92 ? 11.336 8.681 -8.558 1.00 96.19 92 GLY A CA 1
ATOM 667 C C . GLY A 1 92 ? 11.231 7.663 -7.423 1.00 96.19 92 GLY A C 1
ATOM 668 O O . GLY A 1 92 ? 11.642 7.948 -6.299 1.00 96.19 92 GLY A O 1
ATOM 669 N N . ALA A 1 93 ? 10.713 6.472 -7.724 1.00 97.38 93 ALA A N 1
ATOM 670 C CA . ALA A 1 93 ? 10.583 5.400 -6.743 1.00 97.38 93 ALA A CA 1
ATOM 671 C C . ALA A 1 93 ? 11.958 4.922 -6.246 1.00 97.38 93 ALA A C 1
ATOM 673 O O . ALA A 1 93 ? 12.888 4.711 -7.033 1.00 97.38 93 ALA A O 1
ATOM 674 N N . GLY A 1 94 ? 12.071 4.708 -4.939 1.00 96.38 94 GLY A N 1
ATOM 675 C CA . GLY A 1 94 ? 13.150 3.970 -4.303 1.00 96.38 94 GLY A CA 1
ATOM 676 C C . GLY A 1 94 ? 12.762 2.508 -4.035 1.00 96.38 94 GLY A C 1
ATOM 677 O O . GLY A 1 94 ? 11.609 2.110 -4.202 1.00 96.38 94 GLY A O 1
ATOM 678 N N . PRO A 1 95 ? 13.707 1.667 -3.573 1.00 97.19 95 PRO A N 1
ATOM 679 C CA . PRO A 1 95 ? 13.406 0.278 -3.224 1.00 97.19 95 PRO A CA 1
ATOM 680 C C . PRO A 1 95 ? 12.271 0.128 -2.202 1.00 97.19 95 PRO A C 1
ATOM 682 O O . PRO A 1 95 ? 11.503 -0.821 -2.289 1.00 97.19 95 PRO A O 1
ATOM 685 N N . ALA A 1 96 ? 12.136 1.058 -1.254 1.00 96.69 96 ALA A N 1
ATOM 686 C CA . ALA A 1 96 ? 11.099 1.009 -0.222 1.00 96.69 96 ALA A CA 1
ATOM 687 C C . ALA A 1 96 ? 9.674 1.273 -0.747 1.00 96.69 96 ALA A C 1
ATOM 689 O O . ALA A 1 96 ? 8.721 0.979 -0.031 1.00 96.69 96 ALA A O 1
ATOM 690 N N . ASP A 1 97 ? 9.532 1.771 -1.978 1.00 97.38 97 ASP A N 1
ATOM 691 C CA . ASP A 1 97 ? 8.237 2.081 -2.602 1.00 97.38 97 ASP A CA 1
ATOM 692 C C . ASP A 1 97 ? 7.707 0.918 -3.457 1.00 97.38 97 ASP A C 1
ATOM 694 O O . ASP A 1 97 ? 6.551 0.902 -3.877 1.00 97.38 97 ASP A O 1
ATOM 698 N N . VAL A 1 98 ? 8.555 -0.077 -3.730 1.00 98.25 98 VAL A N 1
ATOM 699 C CA . VAL A 1 98 ? 8.252 -1.206 -4.614 1.00 98.25 98 VAL A CA 1
ATOM 700 C C . VAL A 1 98 ? 8.297 -2.503 -3.814 1.00 98.25 98 VAL A C 1
ATOM 702 O O . VAL A 1 98 ? 9.216 -2.723 -3.027 1.00 98.25 98 VAL A O 1
ATOM 705 N N . LEU A 1 99 ? 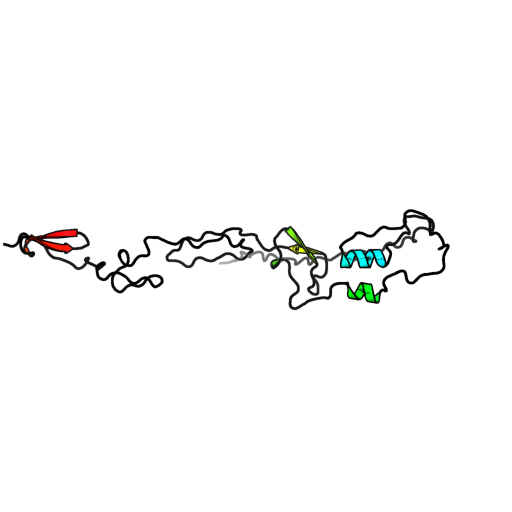7.310 -3.380 -4.020 1.00 98.38 99 LEU A N 1
ATOM 706 C CA . LEU A 1 99 ? 7.202 -4.671 -3.330 1.00 98.38 99 LEU A CA 1
ATOM 707 C C . LEU A 1 99 ? 8.490 -5.501 -3.410 1.00 98.38 99 LEU A C 1
ATOM 709 O O . LEU A 1 99 ? 9.125 -5.591 -4.465 1.00 98.38 99 LEU A O 1
ATOM 713 N N . THR A 1 100 ? 8.839 -6.152 -2.300 1.00 98.19 100 THR A N 1
ATOM 714 C CA . THR A 1 100 ? 10.016 -7.017 -2.198 1.00 98.19 100 THR A CA 1
ATOM 715 C C . THR A 1 100 ? 10.067 -8.037 -3.332 1.00 98.19 100 THR A C 1
ATOM 717 O O . THR A 1 100 ? 9.094 -8.735 -3.618 1.00 98.19 100 THR A O 1
ATOM 720 N N . GLY A 1 101 ? 11.222 -8.119 -3.993 1.00 97.25 101 GLY A N 1
ATOM 721 C CA . GLY A 1 101 ? 11.464 -9.058 -5.092 1.00 97.25 101 GLY A CA 1
ATOM 722 C C . GLY A 1 101 ? 10.898 -8.629 -6.450 1.00 97.25 101 GLY A C 1
ATOM 723 O O . GLY A 1 101 ? 11.168 -9.296 -7.446 1.00 97.25 101 GLY A O 1
ATOM 724 N N . LYS A 1 102 ? 10.157 -7.516 -6.538 1.00 98.19 102 LYS A N 1
ATOM 725 C CA . LYS A 1 102 ? 9.756 -6.931 -7.826 1.00 98.19 102 LYS A CA 1
ATOM 726 C C . LYS A 1 102 ? 10.878 -6.061 -8.386 1.00 98.19 102 LYS A C 1
ATOM 728 O O . LYS A 1 102 ? 11.544 -5.343 -7.646 1.00 98.19 102 LYS A O 1
ATOM 733 N N . THR A 1 103 ? 11.087 -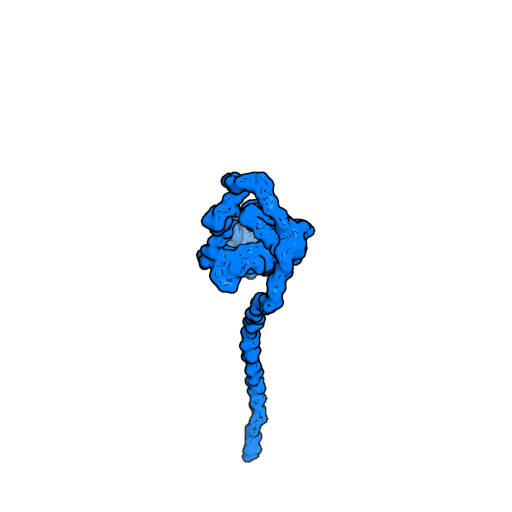6.122 -9.696 1.00 97.81 103 THR A N 1
ATOM 734 C CA . THR A 1 103 ? 12.079 -5.298 -10.397 1.00 97.81 103 THR A CA 1
ATOM 735 C C . THR A 1 103 ? 11.451 -4.021 -10.932 1.00 97.81 103 THR A C 1
ATOM 737 O O . THR A 1 103 ? 10.332 -4.056 -11.442 1.00 97.81 103 THR A O 1
ATOM 740 N N . PHE A 1 104 ? 12.191 -2.919 -10.889 1.00 97.44 104 PHE A N 1
ATOM 741 C CA . PHE A 1 104 ? 11.797 -1.643 -11.486 1.00 97.44 104 PHE A CA 1
ATOM 742 C C . PHE A 1 104 ? 13.024 -0.893 -12.018 1.00 97.44 104 PHE A C 1
ATOM 744 O O . PHE A 1 104 ? 14.158 -1.257 -11.706 1.00 97.44 104 PHE A O 1
ATOM 751 N N . TRP A 1 105 ? 12.814 0.145 -12.828 1.00 96.44 105 TRP A N 1
ATOM 752 C CA . TRP A 1 105 ? 13.8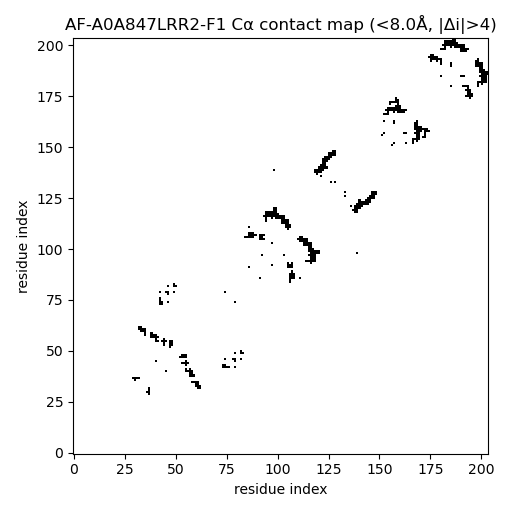87 1.048 -13.246 1.00 96.44 105 TRP A CA 1
ATOM 753 C C . TRP A 1 105 ? 13.918 2.265 -12.319 1.00 96.44 105 TRP A C 1
ATOM 755 O O . TRP A 1 105 ? 12.965 3.040 -12.279 1.00 96.44 105 TRP A O 1
ATOM 765 N N . GLY A 1 106 ? 14.990 2.419 -11.547 1.00 97.44 106 GLY A N 1
ATOM 766 C CA . GLY A 1 106 ? 15.202 3.570 -10.678 1.00 97.44 106 GLY A CA 1
ATOM 767 C C . GLY A 1 106 ? 15.427 4.835 -11.498 1.00 97.44 106 GLY A C 1
ATOM 768 O O . GLY A 1 106 ? 16.234 4.833 -12.427 1.00 97.44 106 GLY A O 1
ATOM 769 N N . LEU A 1 107 ? 14.712 5.904 -11.140 1.00 97.44 107 LEU A N 1
ATOM 770 C CA . LEU A 1 107 ? 14.821 7.220 -11.782 1.00 97.44 107 LEU A CA 1
ATOM 771 C C . LEU A 1 107 ? 15.576 8.243 -10.925 1.00 97.44 107 LEU A C 1
ATOM 773 O O . LEU A 1 107 ? 15.962 9.299 -11.416 1.00 97.44 107 LEU A O 1
ATOM 777 N N . GLN A 1 108 ? 15.813 7.940 -9.651 1.00 96.25 108 GLN A N 1
ATOM 778 C CA . GLN A 1 108 ? 16.502 8.845 -8.740 1.00 96.25 108 GLN A CA 1
ATOM 779 C C . GLN A 1 108 ? 17.997 8.998 -9.115 1.00 96.25 108 GLN A C 1
ATOM 781 O O . GLN A 1 108 ? 18.649 8.030 -9.531 1.00 96.25 108 GLN A O 1
ATOM 786 N N . PRO A 1 109 ? 18.586 10.199 -8.953 1.00 92.94 109 PRO A N 1
ATOM 787 C CA . PRO A 1 109 ? 20.019 10.407 -9.158 1.00 92.94 109 PRO A CA 1
ATOM 788 C C . PRO A 1 109 ? 20.873 9.491 -8.269 1.00 92.94 109 PRO A C 1
ATOM 790 O O . PRO A 1 109 ? 20.576 9.289 -7.095 1.00 92.94 109 PRO A O 1
ATOM 793 N N . GLY A 1 110 ? 21.948 8.927 -8.826 1.00 91.19 110 GLY A N 1
ATOM 794 C CA . GLY A 1 110 ? 22.831 7.989 -8.113 1.00 91.19 110 GLY A CA 1
ATOM 795 C C . GLY A 1 110 ? 22.273 6.568 -7.954 1.00 91.19 110 GLY A C 1
ATOM 796 O O . GLY A 1 110 ? 22.998 5.665 -7.544 1.00 91.19 110 GLY A O 1
ATOM 797 N N . THR A 1 111 ? 21.011 6.337 -8.318 1.00 93.94 111 THR A N 1
ATOM 798 C CA . THR A 1 111 ? 20.349 5.025 -8.270 1.00 93.94 111 THR A CA 1
ATOM 799 C C . THR A 1 111 ? 19.668 4.649 -9.590 1.00 93.94 111 THR A C 1
ATOM 801 O O . THR A 1 111 ? 18.906 3.680 -9.625 1.00 93.94 111 THR A O 1
ATOM 804 N N . TRP A 1 112 ? 20.000 5.372 -10.666 1.00 95.00 112 TRP A N 1
ATOM 805 C CA . TRP A 1 112 ? 19.541 5.148 -12.035 1.00 95.00 112 TRP A CA 1
ATOM 806 C C . TRP A 1 112 ? 19.812 3.720 -12.524 1.00 95.00 112 TRP A C 1
ATOM 808 O O . TRP A 1 112 ? 20.944 3.242 -12.430 1.00 95.00 112 TRP A O 1
ATOM 818 N N . GLY A 1 113 ? 18.806 3.058 -13.098 1.00 95.44 113 GLY A N 1
ATOM 819 C CA . GL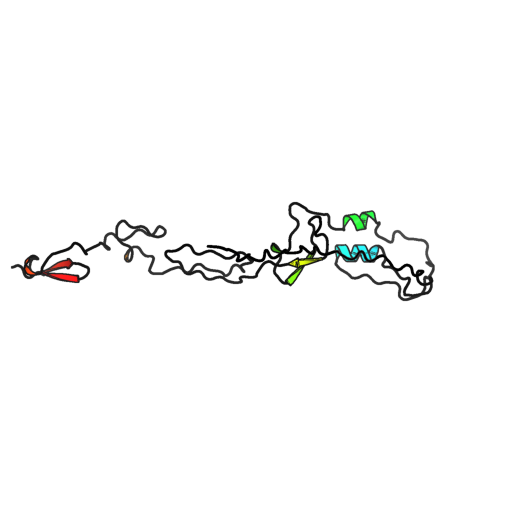Y A 1 113 ? 18.953 1.721 -13.690 1.00 95.44 113 GLY A CA 1
ATOM 820 C C . GLY A 1 113 ? 18.101 0.636 -13.027 1.00 95.44 113 GLY A C 1
ATOM 821 O O . GLY A 1 113 ? 17.223 0.943 -12.226 1.00 95.44 113 GLY A O 1
ATOM 822 N N . PRO A 1 114 ? 18.320 -0.652 -13.351 1.00 96.50 114 PRO A N 1
ATOM 823 C CA . PRO A 1 114 ? 17.552 -1.756 -12.779 1.00 96.50 114 PRO A CA 1
ATOM 824 C C . PRO A 1 114 ? 17.718 -1.858 -11.258 1.00 96.50 114 PRO A C 1
ATOM 826 O O . PRO A 1 114 ? 18.833 -1.919 -10.741 1.00 96.50 114 PRO A O 1
ATOM 829 N N . ARG A 1 115 ? 16.598 -1.917 -10.539 1.00 97.69 115 ARG A N 1
ATOM 830 C CA . ARG A 1 115 ? 16.507 -2.009 -9.078 1.00 97.69 115 ARG A CA 1
ATOM 831 C C . ARG A 1 115 ? 15.539 -3.113 -8.664 1.00 97.69 115 ARG A C 1
ATOM 833 O O . ARG A 1 115 ? 14.683 -3.531 -9.440 1.00 97.69 115 ARG A O 1
ATOM 840 N N . ILE A 1 116 ? 15.673 -3.559 -7.417 1.00 98.00 116 ILE A N 1
ATOM 841 C CA . ILE A 1 116 ? 14.767 -4.516 -6.774 1.00 98.00 116 ILE A CA 1
ATOM 842 C C . ILE A 1 116 ? 14.063 -3.800 -5.620 1.00 98.00 116 ILE A C 1
ATOM 844 O O . ILE A 1 116 ? 14.703 -3.062 -4.867 1.00 98.00 116 ILE A O 1
ATOM 848 N N . GLY A 1 117 ? 12.752 -3.999 -5.514 1.00 98.38 117 GLY A N 1
ATOM 849 C CA . GLY A 1 117 ? 11.926 -3.508 -4.422 1.00 98.38 117 GLY A CA 1
ATOM 850 C C . GLY A 1 117 ? 12.240 -4.192 -3.092 1.00 98.38 117 GLY A C 1
ATOM 851 O O . GLY A 1 117 ? 12.761 -5.308 -3.046 1.00 98.38 117 GLY A O 1
ATOM 852 N N . ALA A 1 118 ? 11.912 -3.507 -2.007 1.00 98.06 118 ALA A N 1
ATOM 853 C CA . ALA A 1 118 ? 12.147 -3.899 -0.622 1.00 98.06 118 ALA A CA 1
ATOM 854 C C . ALA A 1 118 ? 10.935 -3.620 0.288 1.00 98.06 118 ALA A C 1
ATOM 856 O O . ALA A 1 118 ? 11.025 -3.837 1.497 1.00 98.06 118 ALA A O 1
ATOM 857 N N . MET A 1 119 ? 9.810 -3.136 -0.258 1.00 98.44 119 MET A N 1
ATOM 858 C CA . MET A 1 119 ? 8.581 -2.923 0.506 1.00 98.44 119 MET A CA 1
ATOM 859 C C . MET A 1 119 ? 7.987 -4.275 0.938 1.00 98.44 119 MET A C 1
ATOM 861 O O . MET A 1 119 ? 7.624 -5.078 0.072 1.00 98.44 119 MET A O 1
ATOM 865 N N . PRO A 1 120 ? 7.833 -4.544 2.248 1.00 98.25 120 PRO A N 1
ATOM 866 C CA . PRO A 1 120 ? 7.222 -5.782 2.717 1.00 98.25 120 PRO A CA 1
ATOM 867 C C . PRO A 1 120 ? 5.758 -5.892 2.288 1.00 98.25 120 PRO A C 1
ATOM 869 O O . PRO A 1 120 ? 5.010 -4.919 2.389 1.00 98.25 120 PRO A O 1
ATOM 872 N N . ASP A 1 121 ? 5.337 -7.090 1.890 1.00 97.81 121 ASP A N 1
ATOM 873 C CA . ASP A 1 121 ? 3.922 -7.427 1.738 1.00 97.81 121 ASP A CA 1
ATOM 874 C C . ASP A 1 121 ? 3.364 -7.894 3.091 1.00 97.81 121 ASP A C 1
ATOM 876 O O . ASP A 1 121 ? 3.880 -8.836 3.698 1.00 97.81 121 ASP A O 1
ATOM 880 N N . ARG A 1 122 ? 2.349 -7.192 3.600 1.00 97.62 122 ARG A N 1
ATOM 881 C CA . ARG A 1 122 ? 1.635 -7.511 4.844 1.00 97.62 122 ARG A CA 1
ATOM 882 C C . ARG A 1 122 ? 0.337 -8.274 4.588 1.00 97.62 122 ARG A C 1
ATOM 884 O O . ARG A 1 122 ? -0.239 -8.790 5.542 1.00 97.62 122 ARG A O 1
ATOM 891 N N . GLY A 1 123 ? -0.119 -8.360 3.337 1.00 97.62 123 GLY A N 1
ATOM 892 C CA . GLY A 1 123 ? -1.374 -9.005 2.975 1.00 97.62 123 GLY A CA 1
ATOM 893 C C . GLY A 1 123 ? -2.579 -8.390 3.690 1.00 97.62 123 GLY A C 1
ATOM 894 O O . GLY A 1 123 ? -2.709 -7.166 3.772 1.00 97.62 123 GLY A O 1
ATOM 895 N N . ALA A 1 124 ? -3.472 -9.255 4.173 1.00 97.44 124 ALA A N 1
ATOM 896 C CA . ALA A 1 124 ? -4.613 -8.867 4.992 1.00 97.44 124 ALA A CA 1
ATOM 897 C C . ALA A 1 124 ? -4.208 -8.884 6.470 1.00 97.44 124 ALA A C 1
ATOM 899 O O . ALA A 1 124 ? -3.824 -9.927 6.999 1.00 97.44 124 ALA A O 1
ATOM 900 N N . VAL A 1 125 ? -4.312 -7.735 7.136 1.00 97.62 125 VAL A N 1
ATOM 901 C CA . VAL A 1 125 ? -3.994 -7.597 8.562 1.00 97.62 125 VAL A CA 1
ATOM 902 C C . VAL A 1 125 ? -5.277 -7.467 9.371 1.00 97.62 125 VAL A C 1
ATOM 904 O O . VAL A 1 125 ? -6.077 -6.572 9.114 1.00 97.62 125 VAL A O 1
ATOM 907 N N . THR A 1 126 ? -5.441 -8.326 10.375 1.00 97.12 126 THR A N 1
ATOM 908 C CA . THR A 1 126 ? -6.539 -8.247 11.346 1.00 97.12 126 THR A CA 1
ATOM 909 C C . THR A 1 126 ? -6.019 -7.698 12.669 1.00 97.12 126 THR A C 1
ATOM 911 O O . THR A 1 126 ? -5.091 -8.261 13.248 1.00 97.12 126 THR A O 1
ATOM 914 N N . LEU A 1 127 ? -6.621 -6.614 13.154 1.00 96.94 127 LEU A N 1
ATOM 915 C CA . LEU A 1 127 ? -6.329 -6.018 14.458 1.00 96.94 127 LEU A CA 1
ATOM 916 C C . LEU A 1 127 ? -7.525 -6.181 15.393 1.00 96.94 127 LEU A C 1
ATOM 918 O O . LEU A 1 127 ? -8.658 -5.901 15.005 1.00 96.94 127 LEU A O 1
ATOM 922 N N . THR A 1 128 ? -7.270 -6.578 16.636 1.00 94.44 128 THR A N 1
ATOM 923 C CA . THR A 1 128 ? -8.308 -6.708 17.666 1.00 94.44 128 THR A CA 1
ATOM 924 C C . THR A 1 128 ? -8.173 -5.548 18.639 1.00 94.44 128 THR A C 1
ATOM 926 O O . THR A 1 128 ? -7.162 -5.502 19.335 1.00 94.44 128 THR A O 1
ATOM 929 N N . PRO A 1 129 ? -9.126 -4.599 18.709 1.00 94.06 129 PRO A N 1
ATOM 930 C CA . PRO A 1 129 ? -9.085 -3.471 19.638 1.00 94.06 129 PRO A CA 1
ATOM 931 C C . PRO A 1 129 ? -8.706 -3.875 21.065 1.00 94.06 129 PRO A C 1
ATOM 933 O O . PRO A 1 129 ? -9.116 -4.916 21.570 1.00 94.06 129 PRO A O 1
ATOM 936 N N . GLY A 1 130 ? -7.930 -3.020 21.723 1.00 92.12 130 GLY A N 1
ATOM 937 C CA . GLY A 1 130 ? -7.501 -3.209 23.101 1.00 92.12 130 GLY A CA 1
ATOM 938 C C . GLY A 1 130 ? -7.318 -1.866 23.793 1.00 92.12 130 GLY A C 1
ATOM 939 O O . GLY A 1 130 ? -7.429 -0.812 23.168 1.00 92.12 130 GLY A O 1
ATOM 940 N N . ALA A 1 131 ? -7.024 -1.902 25.092 1.00 91.75 131 ALA A N 1
ATOM 941 C CA . ALA A 1 131 ? -6.792 -0.686 25.872 1.00 91.75 131 ALA A CA 1
ATOM 942 C C . ALA A 1 131 ? -5.512 0.065 25.452 1.00 91.75 131 ALA A C 1
ATOM 944 O O . ALA A 1 131 ? -5.407 1.269 25.668 1.00 91.75 131 ALA A O 1
ATOM 945 N N . ALA A 1 132 ? -4.542 -0.639 24.860 1.00 95.00 132 ALA A N 1
ATOM 946 C CA . ALA A 1 132 ? -3.307 -0.055 24.353 1.00 95.00 132 ALA A CA 1
ATOM 947 C C . ALA A 1 132 ? -3.391 0.234 22.848 1.00 95.00 132 ALA A C 1
ATOM 949 O O . ALA A 1 132 ? -4.068 -0.473 22.098 1.00 95.00 132 ALA A O 1
ATOM 950 N N . THR A 1 133 ? -2.640 1.245 22.402 1.00 94.56 133 THR A N 1
ATOM 951 C CA . THR A 1 133 ? -2.473 1.562 20.981 1.00 94.56 133 THR A CA 1
ATOM 952 C C . THR A 1 133 ? -1.942 0.358 20.215 1.00 94.56 133 THR A C 1
ATOM 954 O O . THR A 1 133 ? -0.936 -0.240 20.594 1.00 94.56 133 THR A O 1
ATOM 957 N N . GLN A 1 134 ? -2.589 0.048 19.095 1.00 95.62 134 GLN A N 1
ATOM 958 C CA . GLN A 1 134 ? -2.116 -0.951 18.147 1.00 95.62 134 GLN A CA 1
ATOM 959 C C . GLN A 1 134 ? -1.529 -0.267 16.924 1.00 95.62 134 GLN A C 1
ATOM 961 O O . GLN A 1 134 ? -2.187 0.546 16.276 1.00 95.62 134 GLN A O 1
ATOM 966 N N . THR A 1 135 ? -0.286 -0.607 16.609 1.00 95.81 135 THR A N 1
ATOM 967 C CA . THR A 1 135 ? 0.426 -0.042 15.465 1.00 95.81 135 THR A CA 1
ATOM 968 C C . THR A 1 135 ? 0.204 -0.907 14.234 1.00 95.81 135 THR A C 1
ATOM 970 O O . THR A 1 135 ? 0.422 -2.117 14.266 1.00 95.81 135 THR A O 1
ATOM 973 N N . ILE A 1 136 ? -0.160 -0.277 13.120 1.00 96.69 136 ILE A N 1
ATOM 974 C CA . ILE A 1 136 ? -0.147 -0.919 11.806 1.00 96.69 136 ILE A CA 1
ATOM 975 C C . ILE A 1 136 ? 1.285 -0.862 11.279 1.00 96.69 136 ILE A C 1
ATOM 977 O O . ILE A 1 136 ? 1.861 0.216 11.130 1.00 96.69 136 ILE A O 1
ATOM 981 N N . ALA A 1 137 ? 1.878 -2.023 11.009 1.00 95.69 137 ALA A N 1
ATOM 982 C CA . ALA A 1 137 ? 3.227 -2.082 10.466 1.00 95.69 137 ALA A CA 1
ATOM 983 C C . ALA A 1 137 ? 3.278 -1.509 9.038 1.00 95.69 137 ALA A C 1
ATOM 985 O O . ALA A 1 137 ? 2.395 -1.774 8.219 1.00 95.69 137 ALA A O 1
ATOM 986 N N . ALA A 1 138 ? 4.349 -0.776 8.722 1.00 96.19 138 ALA A N 1
ATOM 987 C CA . ALA A 1 138 ? 4.603 -0.293 7.367 1.00 96.19 138 ALA A CA 1
ATOM 988 C C . ALA A 1 138 ? 4.767 -1.457 6.368 1.00 96.19 138 ALA A C 1
ATOM 990 O O . ALA A 1 138 ? 5.266 -2.539 6.721 1.00 96.19 138 ALA A O 1
ATOM 991 N N . GLY A 1 139 ? 4.355 -1.214 5.124 1.00 97.06 139 GLY A N 1
ATOM 992 C CA . GLY A 1 139 ? 4.352 -2.172 4.020 1.00 97.06 139 GLY A CA 1
ATOM 993 C C . GLY A 1 139 ? 3.077 -2.069 3.182 1.00 97.06 139 GLY A C 1
ATOM 994 O O . GLY A 1 139 ? 2.205 -1.245 3.459 1.00 97.06 139 GLY A O 1
ATOM 995 N N . PHE A 1 140 ? 2.968 -2.922 2.170 1.00 97.69 140 PHE A N 1
ATOM 996 C CA . PHE A 1 140 ? 1.765 -3.056 1.356 1.00 97.69 140 PHE A CA 1
ATOM 997 C C . PHE A 1 140 ? 0.713 -3.878 2.099 1.00 97.69 140 PHE A C 1
ATOM 999 O O . PHE A 1 140 ? 1.001 -4.977 2.566 1.00 97.69 140 PHE A O 1
ATOM 1006 N N . HIS A 1 141 ? -0.508 -3.360 2.176 1.00 97.94 141 HIS A N 1
ATOM 1007 C CA . HIS A 1 141 ? -1.672 -4.078 2.689 1.00 97.94 141 HIS A CA 1
ATOM 1008 C C . HIS A 1 141 ? -2.636 -4.282 1.527 1.00 97.94 141 HIS A C 1
ATOM 1010 O O . HIS A 1 141 ? -2.916 -3.345 0.783 1.00 97.94 141 HIS A O 1
ATOM 1016 N N . ASN A 1 142 ? -3.166 -5.489 1.365 1.00 96.50 142 ASN A N 1
ATOM 1017 C CA . ASN A 1 142 ? -3.946 -5.866 0.179 1.00 96.50 142 ASN A CA 1
ATOM 1018 C C . ASN A 1 142 ? -5.398 -5.340 0.176 1.00 96.50 142 ASN A C 1
ATOM 1020 O O . ASN A 1 142 ? -6.212 -5.790 -0.626 1.00 96.50 142 ASN A O 1
ATOM 1024 N N . GLY A 1 143 ? -5.741 -4.439 1.100 1.00 96.38 143 GLY A N 1
ATOM 1025 C CA . GLY A 1 143 ? -7.085 -3.875 1.249 1.00 96.38 143 GLY A CA 1
ATOM 1026 C C . GLY A 1 143 ? -8.115 -4.792 1.919 1.00 96.38 143 GLY A C 1
ATOM 1027 O O . GLY A 1 143 ? -9.214 -4.333 2.207 1.00 96.38 143 GLY A O 1
ATOM 1028 N N . ALA A 1 144 ? -7.779 -6.050 2.219 1.00 97.12 144 ALA A N 1
ATOM 1029 C CA . ALA A 1 144 ? -8.666 -6.984 2.921 1.00 97.12 144 ALA A CA 1
ATOM 1030 C C . ALA A 1 144 ? -8.423 -7.035 4.443 1.00 97.12 144 ALA A C 1
ATOM 1032 O O . ALA A 1 144 ? -8.997 -7.874 5.135 1.00 97.12 144 ALA A O 1
ATOM 1033 N N . GLY A 1 145 ? -7.562 -6.157 4.971 1.00 97.19 145 GLY A N 1
ATOM 1034 C CA . GLY A 1 145 ? -7.352 -6.010 6.411 1.00 97.19 145 GLY A CA 1
ATOM 1035 C C . GLY A 1 145 ? -8.577 -5.440 7.134 1.00 97.19 145 GLY A C 1
ATOM 1036 O O . GLY A 1 145 ? -9.400 -4.750 6.534 1.00 97.19 145 GLY A O 1
ATOM 1037 N N . GLN A 1 146 ? -8.704 -5.730 8.428 1.00 97.31 146 GLN A N 1
ATOM 1038 C CA . GLN A 1 146 ? -9.850 -5.339 9.251 1.00 97.31 146 GLN A CA 1
ATOM 1039 C C . GLN A 1 146 ? -9.429 -4.987 10.680 1.00 97.31 146 GLN A C 1
ATOM 1041 O O . GLN A 1 146 ? -8.499 -5.566 11.239 1.00 97.31 146 GLN A O 1
ATOM 1046 N N . VAL A 1 147 ? -10.171 -4.071 11.300 1.00 96.94 147 VAL A N 1
ATOM 1047 C CA . VAL A 1 147 ? -10.181 -3.895 12.756 1.00 96.94 147 VAL A CA 1
ATOM 1048 C C . VAL A 1 147 ? -11.461 -4.544 13.265 1.00 96.94 147 VAL A C 1
ATOM 1050 O O . VAL A 1 147 ? -12.554 -4.144 12.869 1.00 96.94 147 VAL A O 1
ATOM 1053 N N . VAL A 1 148 ? -11.331 -5.578 14.091 1.00 95.81 148 VAL A N 1
ATOM 1054 C CA . VAL A 1 148 ? -12.465 -6.395 14.535 1.00 95.81 148 VAL A CA 1
ATOM 1055 C C . VAL A 1 148 ? -13.345 -5.575 15.476 1.00 95.81 148 VAL A C 1
ATOM 1057 O O . VAL A 1 148 ? -12.877 -5.090 16.502 1.00 95.81 148 VAL A O 1
ATOM 1060 N N . GLY A 1 149 ? -14.619 -5.409 15.128 1.00 95.44 149 GLY A N 1
ATOM 1061 C CA . GLY A 1 149 ? -15.610 -4.840 16.041 1.00 95.44 149 GLY A CA 1
ATOM 1062 C C . GLY A 1 149 ? -16.008 -5.835 17.133 1.00 95.44 149 GLY A C 1
ATOM 1063 O O . GLY A 1 149 ? -15.870 -7.044 16.960 1.00 95.44 149 GLY A O 1
ATOM 1064 N N . ASP A 1 150 ? -16.554 -5.333 18.236 1.00 96.12 150 ASP A N 1
ATOM 1065 C CA . ASP A 1 150 ? -17.124 -6.162 19.300 1.00 96.12 150 ASP A CA 1
ATOM 1066 C C . ASP A 1 150 ? -18.629 -5.888 19.399 1.00 96.12 150 ASP A C 1
ATOM 1068 O O . ASP A 1 150 ? -19.044 -4.745 19.589 1.00 96.12 150 ASP A O 1
ATOM 1072 N N . ALA A 1 151 ? -19.456 -6.930 19.273 1.00 96.62 151 ALA A N 1
ATOM 1073 C CA . ALA A 1 151 ? -20.912 -6.816 19.394 1.00 96.62 151 ALA A CA 1
ATOM 1074 C C . ALA A 1 151 ? -21.355 -6.358 20.796 1.00 96.62 151 ALA A C 1
ATOM 1076 O O . ALA A 1 151 ? -22.462 -5.849 20.960 1.00 96.62 151 ALA A O 1
ATOM 1077 N N . ASN A 1 152 ? -20.486 -6.498 21.801 1.00 96.25 152 ASN A N 1
ATOM 1078 C CA . ASN A 1 152 ? -20.712 -6.001 23.151 1.00 96.25 152 ASN A CA 1
ATOM 1079 C C . ASN A 1 152 ? -20.437 -4.501 23.302 1.00 96.25 152 ASN A C 1
ATOM 1081 O O . ASN A 1 152 ? -20.693 -3.969 24.385 1.00 96.25 152 ASN A O 1
ATOM 1085 N N . LEU A 1 153 ? -19.970 -3.803 22.258 1.00 96.81 153 LEU A N 1
ATOM 1086 C CA . LEU A 1 153 ? -19.864 -2.343 22.233 1.00 96.81 153 LEU A CA 1
ATOM 1087 C C . LEU A 1 153 ? -21.257 -1.709 22.073 1.00 96.81 153 LEU A C 1
ATOM 1089 O O . LEU A 1 153 ? -21.598 -1.099 21.062 1.00 96.81 153 LEU A O 1
ATOM 1093 N N . VAL A 1 154 ? -22.079 -1.881 23.102 1.00 97.38 154 VAL A N 1
ATOM 1094 C CA . VAL A 1 154 ? -23.447 -1.376 23.205 1.00 97.38 154 VAL A CA 1
ATOM 1095 C C . VAL A 1 154 ? -23.629 -0.683 24.548 1.00 97.38 154 VAL A C 1
ATOM 1097 O O . VAL A 1 154 ? -23.033 -1.081 25.550 1.00 97.38 154 VAL A O 1
ATOM 1100 N N . GLY A 1 155 ? -24.484 0.341 24.598 1.00 97.62 155 GLY A N 1
ATOM 1101 C CA . GLY A 1 155 ? -24.681 1.140 25.814 1.00 97.62 155 GLY A CA 1
ATOM 1102 C C . GLY A 1 155 ? -25.108 0.315 27.033 1.00 97.62 155 GLY A C 1
ATOM 1103 O O . GLY A 1 155 ? -24.727 0.639 28.153 1.00 97.62 155 GLY A O 1
ATOM 1104 N N . ALA A 1 156 ? -25.821 -0.797 26.823 1.00 97.19 156 ALA A N 1
ATOM 1105 C CA . ALA A 1 156 ? -26.235 -1.722 27.882 1.00 97.19 156 ALA A CA 1
ATOM 1106 C C . ALA A 1 156 ? -25.070 -2.428 28.609 1.00 97.19 156 ALA A C 1
ATOM 1108 O O . ALA A 1 156 ? -25.279 -2.947 29.699 1.00 97.19 156 ALA A O 1
ATOM 1109 N N . ASN A 1 157 ? -23.859 -2.424 28.042 1.00 97.19 157 ASN A N 1
ATOM 1110 C CA . ASN A 1 157 ? -22.657 -2.997 28.656 1.00 97.19 157 ASN A CA 1
ATOM 1111 C C . ASN A 1 157 ? -21.695 -1.927 29.204 1.00 97.19 157 ASN A C 1
ATOM 1113 O O . ASN A 1 157 ? -20.665 -2.258 29.786 1.00 97.19 157 ASN A O 1
ATOM 1117 N N . ILE A 1 158 ? -21.998 -0.640 29.007 1.00 97.25 158 ILE A N 1
ATOM 1118 C CA . ILE A 1 158 ? -21.112 0.478 29.349 1.00 97.25 158 ILE A CA 1
ATOM 1119 C C . ILE A 1 158 ? -21.701 1.233 30.542 1.00 97.25 158 ILE A C 1
ATOM 1121 O O . ILE A 1 158 ? -22.882 1.576 30.553 1.00 97.25 158 ILE A O 1
ATOM 1125 N N . LYS A 1 159 ? -20.859 1.523 31.541 1.00 96.75 159 LYS A N 1
ATOM 1126 C CA . LYS A 1 159 ? -21.239 2.252 32.760 1.00 96.75 159 LYS A CA 1
ATOM 1127 C C . LYS A 1 159 ? -21.845 3.624 32.434 1.00 96.75 159 LYS A C 1
ATOM 1129 O O . LYS A 1 159 ? -21.297 4.373 31.624 1.00 96.75 159 LYS A O 1
ATOM 1134 N N . ALA A 1 160 ? -22.936 3.974 33.110 1.00 96.69 160 ALA A N 1
ATOM 1135 C CA . ALA A 1 160 ? -23.603 5.267 33.012 1.00 96.69 160 ALA A CA 1
ATOM 1136 C C . ALA A 1 160 ? -22.601 6.428 33.141 1.00 96.69 160 ALA A C 1
ATOM 1138 O O . ALA A 1 160 ? -21.702 6.402 33.984 1.00 96.69 160 ALA A O 1
ATOM 1139 N N . GLY A 1 161 ? -22.749 7.446 32.289 1.00 95.75 161 GLY A N 1
ATOM 1140 C CA . GLY A 1 161 ? -21.846 8.603 32.246 1.00 95.75 161 GLY A CA 1
ATOM 1141 C C . GLY A 1 161 ? -20.481 8.340 31.595 1.00 95.75 161 GLY A C 1
ATOM 1142 O O . GLY A 1 161 ? -19.697 9.273 31.453 1.00 95.75 161 GLY A O 1
ATOM 1143 N N . THR A 1 162 ? -20.193 7.106 31.166 1.00 98.06 162 THR A N 1
ATOM 1144 C CA . THR A 1 162 ? -19.007 6.768 30.364 1.00 98.06 162 THR A CA 1
ATOM 1145 C C . THR A 1 162 ? -19.381 6.684 28.887 1.00 98.06 162 THR A C 1
ATOM 1147 O O . THR A 1 162 ? -20.465 6.216 28.544 1.00 98.06 162 THR A O 1
ATOM 1150 N N . THR A 1 163 ? -18.472 7.094 28.005 1.00 97.50 163 THR A N 1
ATOM 1151 C CA . THR A 1 163 ? -18.614 6.928 26.553 1.00 97.50 163 THR A CA 1
ATOM 1152 C C . THR A 1 163 ? -17.381 6.212 26.019 1.00 97.50 163 THR A C 1
ATOM 1154 O O . THR A 1 163 ? -16.261 6.660 26.255 1.00 97.50 163 THR A O 1
ATOM 1157 N N . ILE A 1 164 ? -17.580 5.116 25.285 1.00 96.19 164 ILE A N 1
ATOM 1158 C CA . ILE A 1 164 ? -16.505 4.348 24.642 1.00 96.19 164 ILE A CA 1
ATOM 1159 C C . ILE A 1 164 ? -16.760 4.366 23.135 1.00 96.19 164 ILE A C 1
ATOM 1161 O O . ILE A 1 164 ? -17.824 3.950 22.686 1.00 96.19 164 ILE A O 1
ATOM 1165 N N . PHE A 1 165 ? -15.813 4.901 22.357 1.00 94.12 165 PHE A N 1
ATOM 1166 C CA . PHE A 1 165 ? -15.921 5.042 20.893 1.00 94.12 165 PHE A CA 1
ATOM 1167 C C . PHE A 1 165 ? -17.235 5.697 20.409 1.00 94.12 165 PHE A C 1
ATOM 1169 O O . PHE A 1 165 ? -17.780 5.331 19.374 1.00 94.12 165 PHE A O 1
ATOM 1176 N N . GLY A 1 166 ? -17.764 6.663 21.170 1.00 95.88 166 GLY A N 1
ATOM 1177 C CA . GLY A 1 166 ? -19.023 7.354 20.855 1.00 95.88 166 GLY A CA 1
ATOM 1178 C C . GLY A 1 166 ? -20.296 6.632 21.313 1.00 95.88 166 GLY A C 1
ATOM 1179 O O . GLY A 1 166 ? -21.371 7.222 21.257 1.00 95.88 166 GLY A O 1
ATOM 1180 N N . VAL A 1 167 ? -20.196 5.404 21.829 1.00 97.81 167 VAL A N 1
ATOM 1181 C CA . VAL A 1 167 ? -21.325 4.689 22.436 1.00 97.81 167 VAL A CA 1
ATOM 1182 C C . VAL A 1 167 ? -21.443 5.103 23.901 1.00 97.81 167 VAL A C 1
ATOM 1184 O O . VAL A 1 167 ? -20.574 4.794 24.720 1.00 97.81 167 VAL A O 1
ATOM 1187 N N . SER A 1 168 ? -22.508 5.836 24.227 1.00 97.62 168 SER A N 1
ATOM 1188 C CA . SER A 1 168 ? -22.804 6.248 25.601 1.00 97.62 168 SER A CA 1
ATOM 1189 C C . SER A 1 168 ? -23.320 5.082 26.439 1.00 97.62 168 SER A C 1
ATOM 1191 O O . SER A 1 168 ? -24.134 4.278 25.979 1.00 97.62 168 SER A O 1
ATOM 1193 N N . GLY A 1 169 ? -22.870 5.019 27.689 1.00 98.06 169 GLY A N 1
ATOM 1194 C CA . GLY A 1 169 ? -23.355 4.060 28.669 1.00 98.06 169 GLY A CA 1
ATOM 1195 C C . GLY A 1 169 ? -24.814 4.273 29.042 1.00 98.06 169 GLY A C 1
ATOM 1196 O O . GLY A 1 169 ? -25.296 5.404 29.138 1.00 98.06 169 GLY A O 1
ATOM 1197 N N . SER A 1 170 ? -25.514 3.163 29.264 1.00 97.25 170 SER A N 1
ATOM 1198 C CA . SER A 1 170 ? -26.909 3.161 29.689 1.00 97.25 170 SER A CA 1
ATOM 1199 C C . SER A 1 170 ? -27.035 3.698 31.111 1.00 97.25 170 SER A C 1
ATOM 1201 O O . SER A 1 170 ? -26.245 3.357 31.991 1.00 97.25 170 SER A O 1
ATOM 1203 N N . ASN A 1 171 ? -28.090 4.470 31.370 1.00 94.38 171 ASN A N 1
ATOM 1204 C CA . ASN A 1 171 ? -28.436 4.931 32.717 1.00 94.38 171 ASN A CA 1
ATOM 1205 C C . ASN A 1 171 ? -28.784 3.780 33.684 1.00 94.38 171 ASN A C 1
ATOM 1207 O O . ASN A 1 171 ? -28.794 3.991 34.892 1.00 94.38 171 ASN A O 1
ATOM 1211 N N . THR A 1 172 ? -29.039 2.575 33.168 1.00 93.62 172 THR A N 1
ATOM 1212 C CA . THR A 1 172 ? -29.318 1.369 33.958 1.00 93.62 172 THR A CA 1
ATOM 1213 C C . THR A 1 172 ? -28.061 0.617 34.399 1.00 93.62 172 THR A C 1
ATOM 1215 O O . THR A 1 172 ? -28.168 -0.315 35.190 1.00 93.62 172 THR A O 1
ATOM 1218 N N . VAL A 1 173 ? -26.876 0.977 33.893 1.00 95.06 173 VAL A N 1
ATOM 1219 C CA . VAL A 1 173 ? -25.606 0.308 34.217 1.00 95.06 173 VAL A CA 1
ATOM 1220 C C . VAL A 1 173 ? -24.828 1.191 35.182 1.00 95.06 173 VAL A C 1
ATOM 1222 O O . VAL A 1 173 ? -23.997 2.007 34.788 1.00 95.06 173 VAL A O 1
ATOM 1225 N N . THR A 1 174 ? -25.122 1.067 36.470 1.00 93.19 174 THR A N 1
ATOM 1226 C CA . THR A 1 174 ? -24.531 1.908 37.518 1.00 93.19 174 THR A CA 1
ATOM 1227 C C . THR A 1 174 ? -23.652 1.110 38.470 1.00 93.19 174 THR A C 1
ATOM 1229 O O . THR A 1 174 ? -23.802 -0.098 38.635 1.00 93.19 174 THR A O 1
ATOM 1232 N N . ASP A 1 175 ? -22.737 1.809 39.133 1.00 93.00 175 ASP A N 1
ATOM 1233 C CA . ASP A 1 175 ? -21.897 1.236 40.179 1.00 93.00 175 ASP A CA 1
ATOM 1234 C C . ASP A 1 175 ? -22.703 1.043 41.466 1.00 93.00 175 ASP A C 1
ATOM 1236 O O . ASP A 1 175 ? -23.240 2.008 42.005 1.00 93.00 175 ASP A O 1
ATOM 1240 N N . SER A 1 176 ? -22.800 -0.196 41.944 1.00 93.31 176 SER A N 1
ATOM 1241 C CA . SER A 1 176 ? -23.489 -0.541 43.196 1.00 93.31 176 SER A CA 1
ATOM 1242 C C . SER A 1 176 ? -22.523 -0.961 44.306 1.00 93.31 176 SER A C 1
ATOM 1244 O O . SER A 1 176 ? -22.966 -1.449 45.345 1.00 93.31 176 SER A O 1
ATOM 1246 N N . SER A 1 177 ? -21.210 -0.785 44.114 1.00 93.62 177 SER A N 1
ATOM 1247 C CA . SER A 1 177 ? -20.187 -1.211 45.082 1.00 93.62 177 SER A CA 1
ATOM 1248 C C . SER A 1 177 ? -20.246 -0.456 46.413 1.00 93.62 177 SER A C 1
ATOM 1250 O O . SER A 1 177 ? -19.838 -0.998 47.435 1.00 93.62 177 SER A O 1
ATOM 1252 N N . SER A 1 178 ? -20.795 0.763 46.425 1.00 93.94 178 SER A N 1
ATOM 1253 C CA . SER A 1 178 ? -21.024 1.548 47.645 1.00 93.94 178 SER A CA 1
ATOM 1254 C C . SER A 1 178 ? -22.343 1.229 48.357 1.00 93.94 178 SER A C 1
ATOM 1256 O O . SER A 1 178 ? -22.576 1.744 49.450 1.00 93.94 178 SER A O 1
ATOM 1258 N N . GLY A 1 179 ? -23.219 0.412 47.760 1.00 94.94 179 GLY A N 1
ATOM 1259 C CA . GLY A 1 179 ? -24.466 -0.007 48.393 1.00 94.94 179 GLY A CA 1
ATOM 1260 C C . GLY A 1 179 ? -24.188 -0.837 49.648 1.00 94.94 179 GLY A C 1
ATOM 1261 O O . GLY A 1 179 ? -23.305 -1.687 49.650 1.00 94.94 179 GLY A O 1
ATOM 1262 N N . ASN A 1 180 ? -24.939 -0.604 50.720 1.00 95.69 180 ASN A N 1
ATOM 1263 C CA . ASN A 1 180 ? -24.762 -1.286 52.007 1.00 95.69 180 ASN A CA 1
ATOM 1264 C C . ASN A 1 180 ? -26.083 -1.785 52.615 1.00 95.69 180 ASN A C 1
ATOM 1266 O O . ASN A 1 180 ? -26.110 -2.151 53.785 1.00 95.69 180 ASN A O 1
ATOM 1270 N N . ALA A 1 181 ? -27.165 -1.802 51.832 1.00 96.50 181 ALA A N 1
ATOM 1271 C CA . ALA A 1 181 ? -28.480 -2.219 52.299 1.00 96.50 181 ALA A CA 1
ATOM 1272 C C . ALA A 1 181 ? -28.500 -3.709 52.676 1.00 96.50 181 ALA A C 1
ATOM 1274 O O . ALA A 1 181 ? -28.132 -4.574 51.878 1.00 96.50 181 ALA A O 1
ATOM 1275 N N . THR A 1 182 ? -28.985 -4.014 53.874 1.00 96.69 182 THR A N 1
ATOM 1276 C CA . THR A 1 182 ? -29.260 -5.376 54.339 1.00 96.69 182 THR A CA 1
ATOM 1277 C C . THR A 1 182 ? -30.734 -5.737 54.148 1.00 96.69 182 THR A C 1
ATOM 1279 O O . THR A 1 182 ? -31.597 -4.868 54.024 1.00 96.69 182 THR A O 1
ATOM 1282 N N . ALA A 1 183 ? -31.062 -7.034 54.159 1.00 97.19 183 ALA A N 1
ATOM 1283 C CA . ALA A 1 183 ? -32.454 -7.483 54.045 1.00 97.19 183 ALA A CA 1
ATOM 1284 C C . ALA A 1 183 ? -33.356 -6.893 55.149 1.00 97.19 183 ALA A C 1
ATOM 1286 O O . ALA A 1 183 ? -34.511 -6.572 54.887 1.00 97.19 183 ALA A O 1
ATOM 1287 N N . GLY A 1 184 ? -32.822 -6.701 56.362 1.00 97.25 184 GLY A N 1
ATOM 1288 C CA . GLY A 1 184 ? -33.554 -6.111 57.489 1.00 97.25 184 GLY A CA 1
ATOM 1289 C C . GLY A 1 184 ? -33.830 -4.608 57.362 1.00 97.25 184 GLY A C 1
ATOM 1290 O O . GLY A 1 184 ? -34.631 -4.087 58.127 1.00 97.25 184 GLY A O 1
ATOM 1291 N N . GLU A 1 185 ? -33.204 -3.919 56.404 1.00 97.44 185 GLU A N 1
ATOM 1292 C CA . GLU A 1 185 ? -33.375 -2.476 56.158 1.00 97.44 185 GLU A CA 1
ATOM 1293 C C . GLU A 1 185 ? -34.253 -2.187 54.929 1.00 97.44 185 GLU A C 1
ATOM 1295 O O . GLU A 1 185 ? -34.646 -1.047 54.683 1.00 97.44 185 GLU A O 1
ATOM 1300 N N . VAL A 1 186 ? -34.578 -3.217 54.142 1.00 97.62 186 VAL A N 1
ATOM 1301 C CA . VAL A 1 186 ? -35.405 -3.113 52.936 1.00 97.62 186 VAL A CA 1
ATOM 1302 C C . VAL A 1 186 ? -36.794 -3.683 53.232 1.00 97.62 186 VAL A C 1
ATOM 1304 O O . VAL A 1 186 ? -36.921 -4.795 53.742 1.00 97.62 186 VAL A O 1
ATOM 1307 N N . LEU A 1 187 ? -37.845 -2.927 52.897 1.00 97.62 187 LEU A N 1
ATOM 1308 C CA . LEU A 1 187 ? -39.243 -3.345 53.074 1.00 97.62 187 LEU A CA 1
ATOM 1309 C C . LEU A 1 187 ? -39.547 -4.668 52.363 1.00 97.62 187 LEU A C 1
ATOM 1311 O O . LEU A 1 187 ? -39.111 -4.889 51.229 1.00 97.62 187 LEU A O 1
ATOM 1315 N N . THR A 1 188 ? -40.351 -5.512 53.006 1.00 97.38 188 THR A N 1
ATOM 1316 C CA . THR A 1 188 ? -40.772 -6.812 52.474 1.00 97.38 188 THR A CA 1
ATOM 1317 C C . THR A 1 188 ? -41.360 -6.670 51.065 1.00 97.38 188 THR A C 1
ATOM 1319 O O . THR A 1 188 ? -42.204 -5.816 50.795 1.00 97.38 188 THR A O 1
ATOM 1322 N N . GLY A 1 189 ? -40.874 -7.498 50.135 1.00 95.12 189 GLY A N 1
ATOM 1323 C CA . GLY A 1 189 ? -41.275 -7.481 48.722 1.00 95.12 189 GLY A CA 1
ATOM 1324 C C . GLY A 1 189 ? -40.557 -6.444 47.846 1.00 95.12 189 GLY A C 1
ATOM 1325 O O . GLY A 1 189 ? -40.741 -6.451 46.628 1.00 95.12 189 GLY A O 1
ATOM 1326 N N . ARG A 1 190 ? -39.717 -5.568 48.416 1.00 97.62 190 ARG A N 1
ATOM 1327 C CA . ARG A 1 190 ? -38.826 -4.679 47.653 1.00 97.62 190 ARG A CA 1
ATOM 1328 C C . ARG A 1 190 ? -37.461 -5.327 47.428 1.00 97.62 190 ARG A C 1
ATOM 1330 O O . ARG A 1 190 ? -37.033 -6.202 48.180 1.00 97.62 190 ARG A O 1
ATOM 1337 N N . LYS A 1 191 ? -36.786 -4.867 46.374 1.00 96.56 191 LYS A N 1
ATOM 1338 C CA . LYS A 1 191 ? -35.448 -5.302 45.975 1.00 96.56 191 LYS A CA 1
ATOM 1339 C C . LYS A 1 191 ? -34.484 -4.124 46.004 1.00 96.56 191 LYS A C 1
ATOM 1341 O O . LYS A 1 191 ? -34.856 -3.015 45.620 1.00 96.56 191 LYS A O 1
ATOM 1346 N N . ALA A 1 192 ? -33.258 -4.392 46.420 1.00 95.56 192 ALA A N 1
ATOM 1347 C CA . ALA A 1 192 ? -32.114 -3.504 46.283 1.00 95.56 192 ALA A CA 1
ATOM 1348 C C . ALA A 1 192 ? -30.956 -4.263 45.618 1.00 95.56 192 ALA A C 1
ATOM 1350 O O . ALA A 1 192 ? -30.976 -5.491 45.560 1.00 95.56 192 ALA A O 1
ATOM 1351 N N . TRP A 1 193 ? -29.947 -3.544 45.127 1.00 95.06 193 TRP A N 1
ATOM 1352 C CA . TRP A 1 193 ? -28.726 -4.141 44.583 1.00 95.06 193 TRP A CA 1
ATOM 1353 C C . TRP A 1 193 ? -27.508 -3.627 45.342 1.00 95.06 193 TRP A C 1
ATOM 1355 O O . TRP A 1 193 ? -27.328 -2.417 45.480 1.00 95.06 193 TRP A O 1
ATOM 1365 N N . VAL A 1 194 ? -26.671 -4.548 45.817 1.00 95.50 194 VAL A N 1
ATOM 1366 C CA . VAL A 1 194 ? -25.438 -4.262 46.558 1.00 95.50 194 VAL A CA 1
ATOM 1367 C C . VAL A 1 194 ? -24.295 -5.045 45.930 1.00 95.50 194 VAL A C 1
ATOM 1369 O O . VAL A 1 194 ? -24.316 -6.276 45.904 1.00 95.50 194 VAL A O 1
ATOM 1372 N N . ASN A 1 195 ? -23.299 -4.329 45.406 1.00 92.94 195 ASN A N 1
ATOM 1373 C CA . ASN A 1 195 ? -22.154 -4.903 44.698 1.00 92.94 195 ASN A CA 1
ATOM 1374 C C . ASN A 1 195 ? -22.568 -5.954 43.641 1.00 92.94 195 ASN A C 1
ATOM 1376 O O . ASN A 1 195 ? -22.030 -7.057 43.589 1.00 92.94 195 ASN A O 1
ATOM 1380 N N . GLY A 1 196 ? -23.601 -5.634 42.854 1.00 92.25 196 GLY A N 1
ATOM 1381 C CA . GLY A 1 196 ? -24.174 -6.510 41.826 1.00 92.25 196 GLY A CA 1
ATOM 1382 C C . GLY A 1 196 ? -25.145 -7.591 42.321 1.00 92.25 196 GLY A C 1
ATOM 1383 O O . GLY A 1 196 ? -25.821 -8.198 41.495 1.00 92.25 196 GLY A O 1
ATOM 1384 N N . ASN A 1 197 ? -25.275 -7.814 43.632 1.00 94.12 197 ASN A N 1
ATOM 1385 C CA . ASN A 1 197 ? -26.161 -8.840 44.191 1.00 94.12 197 ASN A CA 1
ATOM 1386 C C . ASN A 1 197 ? -27.541 -8.279 44.532 1.00 94.12 197 ASN A C 1
ATOM 1388 O O . ASN A 1 197 ? -27.647 -7.192 45.100 1.00 94.12 197 ASN A O 1
ATOM 1392 N N . GLU A 1 198 ? -28.592 -9.044 44.237 1.00 96.25 198 GLU A N 1
ATOM 1393 C CA . GLU A 1 198 ? -29.959 -8.708 44.640 1.00 96.25 198 GLU A CA 1
ATOM 1394 C C . GLU A 1 198 ? -30.156 -8.950 46.149 1.00 96.25 198 GLU A C 1
ATOM 1396 O O . GLU A 1 198 ? -29.910 -10.043 46.655 1.00 96.25 198 GLU A O 1
ATOM 1401 N N . VAL A 1 199 ? -30.639 -7.933 46.862 1.00 97.12 199 VAL A N 1
ATOM 1402 C CA . VAL A 1 199 ? -31.059 -7.988 48.267 1.00 97.12 199 VAL A CA 1
ATOM 1403 C C . VAL A 1 199 ? -32.582 -7.897 48.308 1.00 97.12 199 VAL A C 1
ATOM 1405 O O . VAL A 1 199 ? -33.157 -6.877 47.924 1.00 97.12 199 VAL A O 1
ATOM 1408 N N . THR A 1 200 ? -33.243 -8.962 48.768 1.00 97.62 200 THR A N 1
ATOM 1409 C CA . THR A 1 200 ? -34.701 -8.977 48.980 1.00 97.62 200 THR A CA 1
ATOM 1410 C C . THR A 1 200 ? -35.026 -8.533 50.402 1.00 97.62 200 THR A C 1
ATOM 1412 O O . THR A 1 200 ? -34.435 -9.037 51.357 1.00 97.62 200 THR A O 1
ATOM 1415 N N . GLY A 1 201 ? -35.959 -7.593 50.543 1.00 97.56 201 GLY A N 1
ATOM 1416 C CA . GLY A 1 201 ? -36.349 -7.043 51.836 1.00 97.56 201 GLY A CA 1
ATOM 1417 C C . GLY A 1 201 ? -37.101 -8.015 52.743 1.00 97.56 201 GLY A C 1
ATOM 1418 O O . GLY A 1 201 ? -37.920 -8.808 52.279 1.00 97.56 201 GLY A O 1
ATOM 1419 N N . ALA A 1 202 ? -36.827 -7.905 54.040 1.00 97.50 202 ALA A N 1
ATOM 1420 C CA . ALA A 1 202 ? -37.444 -8.645 55.137 1.00 97.50 202 ALA A CA 1
ATOM 1421 C C . ALA A 1 202 ? -37.937 -7.718 56.267 1.00 97.50 202 ALA A C 1
ATOM 1423 O O . ALA A 1 202 ? -38.393 -8.203 57.302 1.00 97.50 202 ALA A O 1
ATOM 1424 N N . MET A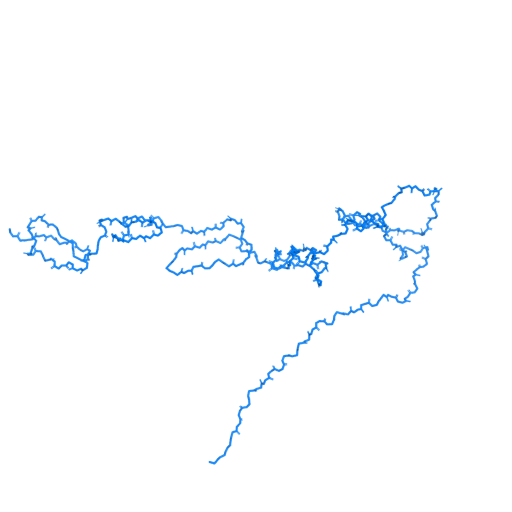 1 203 ? -37.834 -6.393 56.093 1.00 96.88 203 MET A N 1
ATOM 1425 C CA . MET A 1 203 ? -38.399 -5.433 57.039 1.00 96.88 203 MET A CA 1
ATOM 1426 C C . MET A 1 203 ? -39.936 -5.481 56.955 1.00 96.88 203 MET A C 1
ATOM 1428 O O . MET A 1 203 ? -40.462 -5.392 55.836 1.00 96.88 203 MET A O 1
ATOM 1432 N N . PRO A 1 204 ? -40.649 -5.660 58.084 1.00 92.62 204 PRO A N 1
ATOM 1433 C CA . PRO A 1 204 ? -42.111 -5.693 58.117 1.00 92.62 204 PRO A CA 1
ATOM 1434 C C . PRO A 1 204 ? -42.773 -4.435 57.546 1.00 92.62 204 PRO A C 1
ATOM 1436 O O . PRO A 1 204 ? -42.180 -3.338 57.670 1.00 92.62 204 PRO A O 1
#

Sequence (204 aa):
MRLRLSHPVLALLVLVGPMTPCFAGSLEAPAGPTSPTSAMFRLEDLYDRLVTGTTGSKRSGAFAEPANAPGSTWHTIDEIMGKAPAADSVNGAGPADVLTGKTFWGLQPGTWGPRIGAMPDRGAVTLTPGAATQTIAAGFHNGAGQVVGDANLVGANIKAGTTIFGVSGSNTVTDSSSGNATAGEVLTGRKAWVNGNEVTGAMP

Solvent-accessible surface area (backbone atoms only — not comparable to full-atom values): 13086 Å² total; per-residue (Å²): 132,89,79,90,89,85,80,80,84,79,80,82,80,78,82,78,70,84,78,75,80,81,78,74,75,80,87,68,78,77,55,56,70,61,38,43,82,50,45,60,71,53,62,53,30,54,37,39,32,62,77,73,62,47,80,57,73,55,54,81,53,48,75,70,83,74,93,60,80,89,69,100,78,70,66,49,72,67,60,39,56,72,55,50,86,69,78,28,82,85,78,38,60,54,39,71,76,30,51,56,82,42,74,48,73,24,24,23,80,98,54,63,42,88,43,59,19,59,16,47,80,57,43,62,48,78,43,74,80,64,98,61,91,82,81,82,76,88,53,48,63,72,78,69,44,45,72,56,81,61,92,70,79,41,27,85,73,30,51,44,93,42,68,59,98,83,42,52,20,25,85,86,32,68,88,28,71,84,44,79,81,48,37,75,76,29,48,56,88,40,76,47,60,35,61,83,39,82,35,61,20,64,20,130

Secondary structure (DSSP, 8-state):
-----------------------PPP-SPPPPTTSGGG----HHHHHHHHHT-PPP----S-----SSPPPS-S--HHHHHTTSPPP-TTTPPPGGGSBTT-EEEE-STT--EEEE--BPEEES-EE---SS--PPPSSEE-S--EEPP-TT-SGGGS-TT-EETTEEPPTT----TT----GGGSBTT-EEEETTEEEE--B-